Protein AF-U2HRF6-F1 (afdb_monomer)

pLDDT: mean 87.98, std 13.85, range [42.53, 98.88]

Foldseek 3Di:
DAQKPCLQLPPQLPPVCVVPIDGNADPDPDLDDPRHADQDPQQHNDDDDPDDDDDLPQTEQCSGPPHDQDPDFLLLVLLVQLLVCVVVVVFVSSLVSQLVSLLRLLVSSLVRFDDDDGRHSGDGDSHHSVNSVVVSVCVSCDCLRVVDPGDALLSSLVSSLVSCPPRVVVVNLVVCLLCLVQQQFDDFHADDVTQWAQQAGEHDALPDSPHNHHPDDDQRYPDPPRHDGDDSLQRGADFQADQDDCVPCVVPPVVVQQPDPPDRSPGSNPRRGRDQSSTPDGGDD

InterPro domains:
  IPR011990 Tetratricopeptide-like helical domain superfamily [SSF48452] (9-274)
  IPR041662 SusD-like 2 [PF12771] (43-181)

Sequence (285 aa):
MGTTSNPTYNNLNNEDSIKAYKYYGGTGTGKVGPIGQAPSYYGRNIASAYSGTEHDGIGRWIYRDDVPYILTTYAEVQFCLAEAYWKVGRKTDAFEAFKKGVDADLKTTARYIYPGKEGSPTGGDKITKELFNTLGVQYVNGPFVGGLSELTLSHIMMQKWVALYPWGAAEAWVDMRKYHYDIDYTGEYPSNGNGWIQALLEQKWDTDPNKVYKGLYLSPAQVENRKGRYDIRNDGSPSYRLRPRYNSEYMWNLPALESLKPIAGTADNYHTSIPWFAYPGDMPK

Structure (mmCIF, N/CA/C/O backbone):
data_AF-U2HRF6-F1
#
_entry.id   AF-U2HRF6-F1
#
loop_
_atom_site.group_PDB
_atom_site.id
_atom_site.type_symbol
_atom_site.label_atom_id
_atom_site.label_alt_id
_atom_site.label_comp_id
_atom_site.label_asym_id
_atom_site.label_entity_id
_atom_site.label_seq_id
_atom_site.pdbx_PDB_ins_code
_atom_site.Cartn_x
_atom_site.Cartn_y
_atom_site.Cartn_z
_atom_site.occupancy
_atom_site.B_iso_or_equiv
_atom_site.auth_seq_id
_atom_site.auth_comp_id
_atom_site.auth_asym_id
_atom_site.auth_atom_id
_atom_site.pdbx_PDB_model_num
ATOM 1 N N . MET A 1 1 ? -6.944 26.381 21.551 1.00 49.66 1 MET A N 1
ATOM 2 C CA . MET A 1 1 ? -7.630 25.410 20.667 1.00 49.66 1 MET A CA 1
ATOM 3 C C . MET A 1 1 ? -6.695 24.229 20.480 1.00 49.66 1 MET A C 1
ATOM 5 O O . MET A 1 1 ? -5.506 24.474 20.356 1.00 49.66 1 MET A O 1
ATOM 9 N N . GLY A 1 2 ? -7.183 22.989 20.558 1.00 60.44 2 GLY A N 1
ATOM 10 C CA . GLY A 1 2 ? -6.347 21.795 20.377 1.00 60.44 2 GLY A CA 1
ATOM 11 C C . GLY A 1 2 ? -6.175 21.426 18.902 1.00 60.44 2 GLY A C 1
ATOM 12 O O . GLY A 1 2 ? -6.979 21.818 18.062 1.00 60.44 2 GLY A O 1
ATOM 13 N N . THR A 1 3 ? -5.160 20.623 18.584 1.00 68.31 3 THR A N 1
ATOM 14 C CA . THR A 1 3 ? -4.901 20.108 17.222 1.00 68.31 3 THR A CA 1
ATOM 15 C C . THR A 1 3 ? -5.851 18.979 16.798 1.00 68.31 3 THR A C 1
ATOM 17 O O . THR A 1 3 ? -5.769 18.472 15.677 1.00 68.31 3 THR A O 1
ATOM 20 N N . THR A 1 4 ? -6.779 18.598 17.680 1.00 76.00 4 THR A N 1
ATOM 21 C CA . THR A 1 4 ? -7.797 17.563 17.473 1.00 76.00 4 THR A CA 1
ATOM 22 C C . THR A 1 4 ? -9.116 17.967 18.133 1.00 76.00 4 THR A C 1
ATOM 24 O O . THR A 1 4 ? -9.112 18.756 19.082 1.00 76.00 4 THR A O 1
ATOM 27 N N . SER A 1 5 ? -10.245 17.433 17.655 1.00 83.56 5 SER A N 1
ATOM 28 C CA . SER A 1 5 ? -11.577 17.708 18.222 1.00 83.56 5 SER A CA 1
ATOM 29 C C . SER A 1 5 ? -11.839 17.038 19.571 1.00 83.56 5 SER A C 1
ATOM 31 O O . SER A 1 5 ? -12.749 17.457 20.278 1.00 83.56 5 SER A O 1
ATOM 33 N N . ASN A 1 6 ? -11.048 16.029 19.944 1.00 83.38 6 ASN A N 1
ATOM 34 C CA . ASN A 1 6 ? -11.181 15.309 21.208 1.00 83.38 6 ASN A CA 1
ATOM 35 C C . ASN A 1 6 ? -9.801 15.094 21.866 1.00 83.38 6 ASN A C 1
ATOM 37 O O . ASN A 1 6 ? -9.256 13.980 21.847 1.00 83.38 6 ASN A O 1
ATOM 41 N N . PRO A 1 7 ? -9.199 16.158 22.436 1.00 78.88 7 PRO A N 1
ATOM 42 C CA . PRO A 1 7 ? -7.868 16.087 23.032 1.00 78.88 7 PRO A CA 1
ATOM 43 C C . PRO A 1 7 ? -7.828 15.185 24.272 1.00 78.88 7 PRO A C 1
ATOM 45 O O . PRO A 1 7 ? -6.827 14.506 24.475 1.00 78.88 7 PRO A O 1
ATOM 48 N N . THR A 1 8 ? -8.925 15.094 25.031 1.00 85.56 8 THR A N 1
ATOM 49 C CA . THR A 1 8 ? -8.981 14.400 26.329 1.00 85.56 8 THR A CA 1
ATOM 50 C C . THR A 1 8 ? -9.575 12.990 26.283 1.00 85.56 8 THR A C 1
ATOM 52 O O . THR A 1 8 ? -9.939 12.447 27.318 1.00 85.56 8 THR A O 1
ATOM 55 N N . TYR A 1 9 ? -9.677 12.381 25.093 1.00 86.69 9 TYR A N 1
ATOM 56 C CA . TYR A 1 9 ? -10.155 10.997 24.926 1.00 86.69 9 TYR A CA 1
ATOM 57 C C . TYR A 1 9 ? -11.560 10.767 25.509 1.00 86.69 9 TYR A C 1
ATOM 59 O O . TYR A 1 9 ? -11.853 9.701 26.035 1.00 86.69 9 TYR A O 1
ATOM 67 N N . ASN A 1 10 ? -12.442 11.761 25.428 1.00 89.94 10 ASN A N 1
ATOM 68 C CA . ASN A 1 10 ? -13.818 11.603 25.893 1.00 89.94 10 ASN A CA 1
ATOM 69 C C . ASN A 1 10 ? -14.601 10.714 24.922 1.00 89.94 10 ASN A C 1
ATOM 71 O O . ASN A 1 10 ? -14.342 10.754 23.717 1.00 89.94 10 ASN A O 1
ATOM 75 N N . ASN A 1 11 ? -15.580 9.957 25.415 1.00 92.56 11 ASN A N 1
ATOM 76 C CA . ASN A 1 11 ? -16.515 9.197 24.573 1.00 92.56 11 ASN A CA 1
ATOM 77 C C . ASN A 1 11 ? -15.847 8.227 23.563 1.00 92.56 11 ASN A C 1
ATOM 79 O O . ASN A 1 11 ? -16.313 8.092 22.431 1.00 92.56 11 ASN A O 1
ATOM 83 N N . LEU A 1 12 ? -14.758 7.535 23.938 1.00 91.12 12 LEU A N 1
ATOM 84 C CA . LEU A 1 12 ? -14.052 6.600 23.032 1.00 91.12 12 LEU A CA 1
ATOM 85 C C . LEU A 1 12 ? -14.885 5.382 22.595 1.00 91.12 12 LEU A C 1
ATOM 87 O O . LEU A 1 12 ? -14.500 4.664 21.672 1.00 91.12 12 LEU A O 1
ATOM 91 N N . ASN A 1 13 ? -15.986 5.119 23.295 1.00 94.38 13 ASN A N 1
ATOM 92 C CA . ASN A 1 13 ? -16.942 4.046 23.037 1.00 94.38 13 ASN A CA 1
ATOM 93 C C . ASN A 1 13 ? -18.203 4.533 22.299 1.00 94.38 13 ASN A C 1
ATOM 95 O O . ASN A 1 13 ? -19.095 3.727 22.03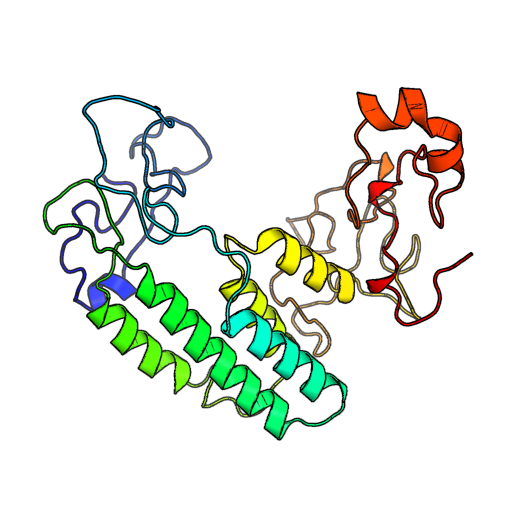9 1.00 94.38 13 ASN A O 1
ATOM 99 N N . ASN A 1 14 ? -18.297 5.822 21.961 1.00 95.62 14 ASN A N 1
ATOM 100 C CA . ASN A 1 14 ? -19.438 6.386 21.249 1.00 95.62 14 ASN A CA 1
ATOM 101 C C . ASN A 1 14 ? -19.154 6.472 19.743 1.00 95.62 14 ASN A C 1
ATOM 103 O O . ASN A 1 14 ? -18.271 7.204 19.301 1.00 95.62 14 ASN A O 1
ATOM 107 N N . GLU A 1 15 ? -19.945 5.748 18.957 1.00 95.12 15 GLU A N 1
ATOM 108 C CA . GLU A 1 15 ? -19.797 5.644 17.504 1.00 95.12 15 GLU A CA 1
ATOM 109 C C . GLU A 1 15 ? -19.805 7.003 16.788 1.00 95.12 15 GLU A C 1
ATOM 111 O O . GLU A 1 15 ? -18.900 7.286 15.999 1.00 95.12 15 GLU A O 1
ATOM 116 N N . ASP A 1 16 ? -20.773 7.867 17.097 1.00 94.56 16 ASP A N 1
ATOM 117 C CA . ASP A 1 16 ? -20.909 9.178 16.452 1.00 94.56 16 ASP A CA 1
ATOM 118 C C . ASP A 1 16 ? -19.725 10.095 16.769 1.00 94.56 16 ASP A C 1
ATOM 120 O O . ASP A 1 16 ? -19.213 10.793 15.893 1.00 94.56 16 ASP A O 1
ATOM 124 N N . SER A 1 17 ? -19.234 10.044 18.009 1.00 91.62 17 SER A N 1
ATOM 125 C CA . SER A 1 17 ? -18.067 10.809 18.450 1.00 91.62 17 SER A CA 1
ATOM 126 C C . SER A 1 17 ? -16.803 10.391 17.699 1.00 91.62 17 SER A C 1
ATOM 128 O O . SER A 1 17 ? -16.019 11.253 17.299 1.00 91.62 17 SER A O 1
ATOM 130 N N . ILE A 1 18 ? -16.612 9.086 17.470 1.00 91.19 18 ILE A N 1
ATOM 131 C CA . ILE A 1 18 ? -15.478 8.570 16.693 1.00 91.19 18 ILE A CA 1
ATOM 132 C C . ILE A 1 18 ? -15.595 8.963 15.219 1.00 91.19 18 ILE A C 1
ATOM 134 O O . ILE A 1 18 ? -14.630 9.466 14.644 1.00 91.19 18 ILE A O 1
ATOM 138 N N . LYS A 1 19 ? -16.773 8.797 14.609 1.00 90.31 19 LYS A N 1
ATOM 139 C CA . LYS A 1 19 ? -17.004 9.148 13.197 1.00 90.31 19 LYS A CA 1
ATOM 140 C C . LYS A 1 19 ? -16.878 10.648 12.927 1.00 90.31 19 LYS A C 1
ATOM 142 O O . LYS A 1 19 ? -16.470 11.041 11.838 1.00 90.31 19 LYS A O 1
ATOM 147 N N . ALA A 1 20 ? -17.202 11.487 13.909 1.00 90.50 20 ALA A N 1
ATOM 148 C CA . ALA A 1 20 ? -17.088 12.939 13.815 1.00 90.50 20 ALA A CA 1
ATOM 149 C C . ALA A 1 20 ? -15.707 13.482 14.229 1.00 90.50 20 ALA A C 1
ATOM 151 O O . ALA A 1 20 ? -15.524 14.705 14.263 1.00 90.50 20 ALA A O 1
ATOM 152 N N . TYR A 1 21 ? -14.739 12.618 14.564 1.00 86.56 21 TYR A N 1
ATOM 153 C CA . TYR A 1 21 ? -13.413 13.048 15.002 1.00 86.56 21 TYR A CA 1
ATOM 154 C C . TYR A 1 21 ? -12.692 13.835 13.900 1.00 86.56 21 TYR A C 1
ATOM 156 O O . TYR A 1 21 ? -12.607 13.407 12.750 1.00 86.56 21 TYR A O 1
ATOM 164 N N . LYS A 1 22 ? -12.118 14.987 14.261 1.00 83.56 22 LYS A N 1
ATOM 165 C CA . LYS A 1 22 ? -11.375 15.857 13.344 1.00 83.56 22 LYS A CA 1
ATOM 166 C C . LYS A 1 22 ? -9.948 16.052 13.827 1.00 83.56 22 LYS A C 1
ATOM 168 O O . LYS A 1 22 ? -9.707 16.409 14.982 1.00 83.56 22 LYS A O 1
ATOM 173 N N . TYR A 1 23 ? -9.009 15.883 12.905 1.00 75.75 23 TYR A N 1
ATOM 174 C CA . TYR A 1 23 ? -7.653 16.396 13.038 1.00 75.75 23 TYR A CA 1
ATOM 175 C C . TYR A 1 23 ? -7.614 17.776 12.393 1.00 75.75 23 TYR A C 1
ATOM 177 O O . TYR A 1 23 ? -7.916 17.914 11.211 1.00 75.75 23 TYR A O 1
ATOM 185 N N . TYR A 1 24 ? -7.265 18.798 13.170 1.00 69.94 24 TYR A N 1
ATOM 186 C CA . TYR A 1 24 ? -7.187 20.163 12.652 1.00 69.94 24 TYR A CA 1
ATOM 187 C C . TYR A 1 24 ? -5.821 20.468 12.044 1.00 69.94 24 TYR A C 1
ATOM 189 O O . TYR A 1 24 ? -5.737 21.334 11.182 1.00 69.94 24 TYR A O 1
ATOM 197 N N . GLY A 1 25 ? -4.783 19.714 12.434 1.00 57.28 25 GLY A N 1
ATOM 198 C CA . GLY A 1 25 ? -3.418 19.895 11.942 1.00 57.28 25 GLY A CA 1
ATOM 199 C C . GLY A 1 25 ? -2.851 21.290 12.245 1.00 57.28 25 GLY A C 1
ATOM 200 O O . GLY A 1 25 ? -3.567 22.252 12.503 1.00 57.28 25 GLY A O 1
ATOM 201 N N . GLY A 1 26 ? -1.528 21.423 12.243 1.00 48.28 26 GLY A N 1
ATOM 202 C CA . GLY A 1 26 ? -0.927 22.737 12.033 1.00 48.28 26 GLY A CA 1
ATOM 203 C C . GLY A 1 26 ? -1.036 23.047 10.545 1.00 48.28 26 GLY A C 1
ATOM 204 O O . GLY A 1 26 ? -0.582 22.249 9.727 1.00 48.28 26 GLY A O 1
ATOM 205 N N . THR A 1 27 ? -1.655 24.161 10.168 1.00 44.97 27 THR A N 1
ATOM 206 C CA . THR A 1 27 ? -1.546 24.708 8.809 1.00 44.97 27 THR A CA 1
ATOM 207 C C . THR A 1 27 ? -0.069 24.859 8.448 1.00 44.97 27 THR A C 1
ATOM 209 O O . THR A 1 27 ? 0.605 25.710 9.021 1.00 44.97 27 THR A O 1
ATOM 212 N N . GLY A 1 28 ? 0.427 24.037 7.520 1.00 45.44 28 GLY A N 1
ATOM 213 C CA . GLY A 1 28 ? 1.835 24.029 7.123 1.00 45.44 28 GLY A CA 1
ATOM 214 C C . GLY A 1 28 ? 2.757 23.491 8.221 1.00 45.44 28 GLY A C 1
ATOM 215 O O . GLY A 1 28 ? 2.575 23.720 9.412 1.00 45.44 28 GLY A O 1
ATOM 216 N N . THR A 1 29 ? 3.771 22.739 7.823 1.00 43.44 29 THR A N 1
ATOM 217 C CA . THR A 1 29 ? 4.774 22.126 8.700 1.00 43.44 29 THR A CA 1
ATOM 218 C C . THR A 1 29 ? 5.683 23.175 9.349 1.00 43.44 29 THR A C 1
ATOM 220 O O . THR A 1 29 ? 6.849 23.319 8.993 1.00 43.44 29 THR A O 1
ATOM 223 N N . GLY A 1 30 ? 5.148 23.919 10.312 1.00 43.62 30 GLY A N 1
ATOM 224 C CA . GLY A 1 30 ? 5.898 24.696 11.282 1.00 43.62 30 GLY A CA 1
ATOM 225 C C . GLY A 1 30 ? 5.790 24.025 12.645 1.00 43.62 30 GLY A C 1
ATOM 226 O O . GLY A 1 30 ? 4.695 23.738 13.120 1.00 43.62 30 GLY A O 1
ATOM 227 N N . LYS A 1 31 ? 6.929 23.814 13.312 1.00 42.53 31 LYS A N 1
ATOM 228 C CA . LYS A 1 31 ? 7.023 23.347 14.710 1.00 42.53 31 LYS A CA 1
ATOM 229 C C . LYS A 1 31 ? 6.270 24.270 15.694 1.00 42.53 31 LYS A C 1
ATOM 231 O O . LYS A 1 31 ? 6.143 23.947 16.867 1.00 42.53 31 LYS A O 1
ATOM 236 N N . VAL A 1 32 ? 5.778 25.428 15.258 1.00 45.84 32 VAL A N 1
ATOM 237 C CA . VAL A 1 32 ? 5.118 26.420 16.106 1.00 45.84 32 VAL A CA 1
ATOM 238 C C . VAL A 1 32 ? 3.984 27.059 15.306 1.00 45.84 32 VAL A C 1
ATOM 240 O O . VAL A 1 32 ? 4.224 27.669 14.269 1.00 45.84 32 VAL A O 1
ATOM 243 N N . GLY A 1 33 ? 2.752 26.903 15.780 1.00 51.59 33 GLY A N 1
ATOM 244 C CA . GLY A 1 33 ? 1.576 27.599 15.267 1.00 51.59 33 GLY A CA 1
ATOM 245 C C . GLY A 1 33 ? 0.670 28.019 16.430 1.00 51.59 33 GLY A C 1
ATOM 246 O O . GLY A 1 33 ? 0.808 27.465 17.524 1.00 51.59 33 GLY A O 1
ATOM 247 N N . PRO A 1 34 ? -0.280 28.952 16.224 1.00 47.06 34 PRO A N 1
ATOM 248 C CA . PRO A 1 34 ? -1.146 29.479 17.292 1.00 47.06 34 PRO A CA 1
ATOM 249 C C . PRO A 1 34 ? -2.010 28.410 17.989 1.00 47.06 34 PRO A C 1
ATOM 251 O O . PRO A 1 34 ? -2.570 28.651 19.055 1.00 47.06 34 PRO A O 1
ATOM 254 N N . ILE A 1 35 ? -2.138 27.232 17.368 1.00 54.34 35 ILE A N 1
ATOM 255 C CA . ILE A 1 35 ? -3.012 26.119 17.766 1.00 54.34 35 ILE A CA 1
ATOM 256 C C . ILE A 1 35 ? -2.215 25.000 18.489 1.00 54.34 35 ILE A C 1
ATOM 258 O O . ILE A 1 35 ? -2.784 24.014 18.948 1.00 54.34 35 ILE A O 1
ATOM 262 N N . GLY A 1 36 ? -0.898 25.168 18.674 1.00 59.59 36 GLY A N 1
ATOM 263 C CA . GLY A 1 36 ? -0.017 24.180 19.313 1.00 59.59 36 GLY A CA 1
ATOM 264 C C . GLY A 1 36 ? 0.551 23.140 18.338 1.00 59.59 36 GLY A C 1
ATOM 265 O O . GLY A 1 36 ? 0.262 23.159 17.143 1.00 59.59 36 GLY A O 1
ATOM 266 N N . GLN A 1 37 ? 1.408 22.242 18.836 1.00 63.12 37 GLN A N 1
ATOM 267 C CA . GLN A 1 37 ? 1.990 21.166 18.023 1.00 63.12 37 GLN A CA 1
ATOM 268 C C . GLN A 1 37 ? 1.010 20.001 17.892 1.00 63.12 37 GLN A C 1
ATOM 270 O O . GLN A 1 37 ? 0.347 19.634 18.860 1.00 63.12 37 GLN A O 1
ATOM 275 N N . ALA A 1 38 ? 0.910 19.408 16.702 1.00 65.12 38 ALA A N 1
ATOM 276 C CA . ALA A 1 38 ? 0.203 18.143 16.535 1.00 65.12 38 ALA A CA 1
ATOM 277 C C . ALA A 1 38 ? 1.085 16.998 17.062 1.00 65.12 38 ALA A C 1
ATOM 279 O O . ALA A 1 38 ? 2.307 17.065 16.895 1.00 65.12 38 ALA A O 1
ATOM 280 N N . PRO A 1 39 ? 0.507 15.954 17.679 1.00 65.75 39 PRO A N 1
ATOM 281 C CA . PRO A 1 39 ? 1.279 14.768 18.006 1.00 65.75 39 PRO A CA 1
ATOM 282 C C . PRO A 1 39 ? 1.831 14.134 16.723 1.00 65.75 39 PRO A C 1
ATOM 284 O O . PRO A 1 39 ? 1.147 14.058 15.702 1.00 65.75 39 PRO A O 1
ATOM 287 N N . SER A 1 40 ? 3.072 13.668 16.793 1.00 68.94 40 SER A N 1
ATOM 288 C CA . SER A 1 40 ? 3.701 12.797 15.806 1.00 68.94 40 SER A CA 1
ATOM 289 C C . SER A 1 40 ? 2.908 11.502 15.630 1.00 68.94 40 SER A C 1
ATOM 291 O O . SER A 1 40 ? 2.023 11.172 16.421 1.00 68.94 40 SER A O 1
ATOM 293 N N . TYR A 1 41 ? 3.271 10.731 14.608 1.00 65.25 41 TYR A N 1
ATOM 294 C CA . TYR A 1 41 ? 2.654 9.438 14.321 1.00 65.25 41 TYR A CA 1
ATOM 295 C C . TYR A 1 41 ? 2.700 8.459 15.512 1.00 65.25 41 TYR A C 1
ATOM 297 O O . TYR A 1 41 ? 1.770 7.691 15.727 1.00 65.25 41 TYR A O 1
ATOM 305 N N . TYR A 1 42 ? 3.725 8.582 16.359 1.00 66.56 42 TYR A N 1
ATOM 306 C CA . TYR A 1 42 ? 3.899 7.816 17.599 1.00 66.56 42 TYR A CA 1
ATOM 307 C C . TYR A 1 42 ? 3.030 8.318 18.766 1.00 66.56 42 TYR A C 1
ATOM 309 O O . TYR A 1 42 ? 3.157 7.841 19.887 1.00 66.56 42 TYR A O 1
ATOM 317 N N . GLY A 1 43 ? 2.189 9.329 18.534 1.00 63.81 43 GLY A N 1
ATOM 318 C CA . GLY A 1 43 ? 1.354 9.960 19.553 1.00 63.81 43 GLY A CA 1
ATOM 319 C C . GLY A 1 43 ? 2.046 11.054 20.370 1.00 63.81 43 GLY A C 1
ATOM 320 O O . GLY A 1 43 ? 1.423 11.548 21.300 1.00 63.81 43 GLY A O 1
ATOM 321 N N . ARG A 1 44 ? 3.280 11.463 20.029 1.00 64.62 44 ARG A N 1
ATOM 322 C CA . ARG A 1 44 ? 4.087 12.402 20.838 1.00 64.62 44 ARG A CA 1
ATOM 323 C C . ARG A 1 44 ? 4.054 13.833 20.326 1.00 64.62 44 ARG A C 1
ATOM 325 O O . ARG A 1 44 ? 4.362 14.048 19.157 1.00 64.62 44 ARG A O 1
ATOM 332 N N . ASN A 1 45 ? 3.868 14.815 21.198 1.00 65.81 45 ASN A N 1
ATOM 333 C CA . ASN A 1 45 ? 4.086 16.237 20.881 1.00 65.81 45 ASN A CA 1
ATOM 334 C C . ASN A 1 45 ? 5.543 16.688 21.116 1.00 65.81 45 ASN A C 1
ATOM 336 O O . ASN A 1 45 ? 5.873 17.848 20.900 1.00 65.81 45 ASN A O 1
ATOM 340 N N . ILE A 1 46 ? 6.414 15.773 21.553 1.00 65.50 46 ILE A N 1
ATOM 341 C CA . ILE A 1 46 ? 7.838 16.001 21.826 1.00 65.50 46 ILE A CA 1
ATOM 342 C C . ILE A 1 46 ? 8.702 14.908 21.182 1.00 65.50 46 ILE A C 1
ATOM 344 O O . ILE A 1 46 ? 8.228 13.802 20.908 1.00 65.50 46 ILE A O 1
ATOM 348 N N . ALA A 1 47 ? 9.985 15.198 20.953 1.00 66.50 47 ALA A N 1
ATOM 349 C CA . ALA A 1 47 ? 10.941 14.232 20.405 1.00 66.50 47 ALA A CA 1
ATOM 350 C C . ALA A 1 47 ? 11.106 13.003 21.313 1.00 66.50 47 ALA A C 1
ATOM 352 O O . ALA A 1 47 ? 10.945 13.113 22.529 1.00 66.50 47 ALA A O 1
ATOM 353 N N . SER A 1 48 ? 11.429 11.850 20.717 1.00 62.50 48 SER A N 1
ATOM 354 C CA . SER A 1 48 ? 11.677 10.598 21.439 1.00 62.50 48 SER A CA 1
ATOM 355 C C . SER A 1 48 ? 12.827 10.689 22.436 1.00 62.50 48 SER A C 1
ATOM 357 O O . SER A 1 48 ? 13.936 11.048 22.059 1.00 62.50 48 SER A O 1
ATOM 359 N N . ALA A 1 49 ? 12.550 10.353 23.700 1.00 61.56 49 ALA A N 1
ATOM 360 C CA . ALA A 1 49 ? 13.530 10.242 24.777 1.00 61.56 49 ALA A CA 1
ATOM 361 C C . ALA A 1 49 ? 13.550 8.793 25.277 1.00 61.56 49 ALA A C 1
ATOM 363 O O . ALA A 1 49 ? 12.493 8.181 25.420 1.00 61.56 49 ALA A O 1
ATOM 364 N N . TYR A 1 50 ? 14.746 8.250 25.506 1.00 55.16 50 TYR A N 1
ATOM 365 C CA . TYR A 1 50 ? 14.960 6.864 25.941 1.00 55.16 50 TYR A CA 1
ATOM 366 C C . TYR A 1 50 ? 14.861 6.685 27.471 1.00 55.16 50 TYR A C 1
ATOM 368 O O . TYR A 1 50 ? 15.004 5.575 27.973 1.00 55.16 50 TYR A O 1
ATOM 376 N N . SER A 1 51 ? 14.648 7.774 28.217 1.00 55.22 51 SER A N 1
ATOM 377 C CA . SER A 1 51 ? 14.472 7.821 29.674 1.00 55.22 51 SER A CA 1
ATOM 378 C C . SER A 1 51 ? 13.667 9.074 30.073 1.00 55.22 51 SER A C 1
ATOM 380 O O . SER A 1 51 ? 13.563 10.012 29.278 1.00 55.22 51 SER A O 1
ATOM 382 N N . GLY A 1 52 ? 13.087 9.106 31.281 1.00 60.41 52 GLY A N 1
ATOM 383 C CA . GLY A 1 52 ? 12.336 10.258 31.814 1.00 60.41 52 GLY A CA 1
ATOM 384 C C . GLY A 1 52 ? 11.062 9.864 32.569 1.00 60.41 52 GLY A C 1
ATOM 385 O O . GLY A 1 52 ? 10.752 8.686 32.652 1.00 60.41 52 GLY A O 1
ATOM 386 N N . THR A 1 53 ? 10.353 10.844 33.145 1.00 52.34 53 THR A N 1
ATOM 387 C CA . THR A 1 53 ? 9.108 10.664 33.928 1.00 52.34 53 THR A CA 1
ATOM 388 C C . THR A 1 53 ? 7.829 11.038 33.169 1.00 52.34 53 THR A C 1
ATOM 390 O O . THR A 1 53 ? 6.740 10.638 33.576 1.00 52.34 53 THR A O 1
ATOM 393 N N . GLU A 1 54 ? 7.933 11.791 32.069 1.00 52.34 54 GLU A N 1
ATOM 394 C CA . GLU A 1 54 ? 6.808 12.080 31.174 1.00 52.34 54 GLU A CA 1
ATOM 395 C C . GLU A 1 54 ? 6.643 10.935 30.169 1.00 52.34 54 GLU A C 1
ATOM 397 O O . GLU A 1 54 ? 7.289 10.892 29.120 1.00 52.34 54 GLU A O 1
ATOM 402 N N . HIS A 1 55 ? 5.773 9.987 30.510 1.00 49.19 55 HIS A N 1
ATOM 403 C CA . HIS A 1 55 ? 5.309 8.953 29.594 1.00 49.19 55 HIS A CA 1
ATOM 404 C C . HIS A 1 55 ? 3.859 9.251 29.215 1.00 49.19 55 HIS A C 1
ATOM 406 O O . HIS A 1 55 ? 2.987 9.308 30.083 1.00 49.19 55 HIS A O 1
ATOM 412 N N . ASP A 1 56 ? 3.572 9.388 27.921 1.00 49.06 56 ASP A N 1
ATOM 413 C CA . ASP A 1 56 ? 2.204 9.476 27.394 1.00 49.06 56 ASP A CA 1
ATOM 414 C C . ASP A 1 56 ? 1.516 8.093 27.432 1.00 49.06 56 ASP A C 1
ATOM 416 O O . ASP A 1 56 ? 0.992 7.603 26.435 1.00 49.06 56 ASP A O 1
ATOM 420 N N . GLY A 1 57 ? 1.546 7.407 28.576 1.00 54.56 57 GLY A N 1
ATOM 421 C CA . GLY A 1 57 ? 1.193 5.993 28.671 1.00 54.56 57 GLY A CA 1
ATOM 422 C C . GLY A 1 57 ? 2.208 5.091 27.957 1.00 54.56 57 GLY A C 1
ATOM 423 O O . GLY A 1 57 ? 3.380 5.428 27.837 1.00 54.56 57 GLY A O 1
ATOM 424 N N . ILE A 1 58 ? 1.749 3.929 27.492 1.00 62.22 58 ILE A N 1
ATOM 425 C CA . ILE A 1 58 ? 2.588 2.854 26.933 1.00 62.22 58 ILE A CA 1
ATOM 426 C C . ILE A 1 58 ? 2.679 2.861 25.398 1.00 62.22 58 ILE A C 1
ATOM 428 O O . ILE A 1 58 ? 3.065 1.854 24.821 1.00 62.22 58 ILE A O 1
ATOM 432 N N . GLY A 1 59 ? 2.317 3.972 24.737 1.00 72.25 59 GLY A N 1
ATOM 433 C CA . GLY A 1 59 ? 2.253 4.121 23.271 1.00 72.25 59 GLY A CA 1
ATOM 434 C C . GLY A 1 59 ? 0.839 3.972 22.683 1.00 72.25 59 GLY A C 1
ATOM 435 O O . GLY A 1 59 ? -0.151 3.921 23.419 1.00 72.25 59 GLY A O 1
ATOM 436 N N . ARG A 1 60 ? 0.731 3.940 21.346 1.00 79.31 60 ARG A N 1
ATOM 437 C CA . ARG A 1 60 ? -0.533 3.765 20.596 1.00 79.31 60 ARG A CA 1
ATOM 438 C C . ARG A 1 60 ? -0.446 2.595 19.638 1.00 79.31 60 ARG A C 1
ATOM 440 O O . ARG A 1 60 ? 0.562 2.482 18.943 1.00 79.31 60 ARG A O 1
ATOM 447 N N . TRP A 1 61 ? -1.505 1.794 19.555 1.00 88.81 61 TRP A N 1
ATOM 448 C CA . TRP A 1 61 ? -1.606 0.655 18.651 1.00 88.81 61 TRP A CA 1
ATOM 449 C C . TRP A 1 61 ? -0.294 -0.151 18.586 1.00 88.81 61 TRP A C 1
ATOM 451 O O . TRP A 1 61 ? 0.180 -0.608 19.622 1.00 88.81 61 TRP A O 1
ATOM 461 N N . ILE A 1 62 ? 0.339 -0.279 17.413 1.00 89.00 62 ILE A N 1
ATOM 462 C CA . ILE A 1 62 ? 1.594 -1.030 17.242 1.00 89.00 62 ILE A CA 1
ATOM 463 C C . ILE A 1 62 ? 2.877 -0.267 17.607 1.00 89.00 62 ILE A C 1
ATOM 465 O O . ILE A 1 62 ? 3.970 -0.806 17.480 1.00 89.00 62 ILE A O 1
ATOM 469 N N . TYR A 1 63 ? 2.758 0.980 18.058 1.00 83.50 63 TYR A N 1
ATOM 470 C CA . TYR A 1 63 ? 3.857 1.819 18.555 1.00 83.50 63 TYR A CA 1
ATOM 471 C C . TYR A 1 63 ? 3.935 1.828 20.078 1.00 83.50 63 TYR A C 1
ATOM 473 O O . TYR A 1 63 ? 4.375 2.809 20.678 1.00 83.50 63 TYR A O 1
ATOM 481 N N . ARG A 1 64 ? 3.453 0.759 20.705 1.00 82.75 64 ARG A N 1
ATOM 482 C CA . ARG A 1 64 ? 3.653 0.518 22.126 1.00 82.75 64 ARG A CA 1
ATOM 483 C C . ARG A 1 64 ? 4.948 -0.227 22.384 1.00 82.75 64 ARG A C 1
ATOM 485 O O . ARG A 1 64 ? 5.377 -1.031 21.560 1.00 82.75 64 ARG A O 1
ATOM 492 N N . ASP A 1 65 ? 5.486 -0.026 23.578 1.00 78.94 65 ASP A N 1
ATOM 493 C CA . ASP A 1 65 ? 6.767 -0.603 23.994 1.00 78.94 65 ASP A CA 1
ATOM 494 C C . ASP A 1 65 ? 6.758 -2.143 24.052 1.00 78.94 65 ASP A C 1
ATOM 496 O O . ASP A 1 65 ? 7.799 -2.772 23.880 1.00 78.94 65 ASP A O 1
ATOM 500 N N . ASP A 1 66 ? 5.597 -2.764 24.276 1.00 83.00 66 ASP A N 1
ATOM 501 C CA . ASP A 1 66 ? 5.436 -4.216 24.440 1.00 83.00 66 ASP A CA 1
ATOM 502 C C . ASP A 1 66 ? 4.762 -4.913 23.245 1.00 83.00 66 ASP A C 1
ATOM 504 O O . ASP A 1 66 ? 4.436 -6.102 23.320 1.00 83.00 66 ASP A O 1
ATOM 508 N N . VAL A 1 67 ? 4.527 -4.198 22.140 1.00 86.56 67 VAL A N 1
ATOM 509 C CA . VAL A 1 67 ? 3.940 -4.810 20.945 1.00 86.56 67 VAL A CA 1
ATOM 510 C C . VAL A 1 67 ? 4.994 -5.625 20.192 1.00 86.56 67 VAL A C 1
ATOM 512 O O . VAL A 1 67 ? 6.109 -5.149 19.975 1.00 86.56 67 VAL A O 1
ATOM 515 N N . PRO A 1 68 ? 4.662 -6.853 19.746 1.00 89.56 68 PRO A N 1
ATOM 516 C CA . PRO A 1 68 ? 5.562 -7.627 18.905 1.00 89.56 68 PRO A CA 1
ATOM 517 C C . PRO A 1 68 ? 5.817 -6.929 17.568 1.00 89.56 68 PRO A C 1
ATOM 519 O O . PRO A 1 68 ? 4.907 -6.377 16.949 1.00 89.56 68 PRO A O 1
ATOM 522 N N . TYR A 1 69 ? 7.046 -7.050 17.073 1.00 88.88 69 TYR A N 1
ATOM 523 C CA . TYR A 1 69 ? 7.358 -6.648 15.709 1.00 88.88 69 TYR A CA 1
ATOM 524 C C . TYR A 1 69 ? 6.619 -7.551 14.713 1.00 88.88 69 TYR A C 1
ATOM 526 O O . TYR A 1 69 ? 6.725 -8.779 14.774 1.00 88.88 69 TYR A O 1
ATOM 534 N N . ILE A 1 70 ? 5.860 -6.948 13.801 1.00 92.81 70 ILE A N 1
ATOM 535 C CA . ILE A 1 70 ? 5.061 -7.682 12.819 1.00 92.81 70 ILE A CA 1
ATOM 536 C C . ILE A 1 70 ? 5.949 -8.013 11.618 1.00 92.81 70 ILE A C 1
ATOM 538 O O . ILE A 1 70 ? 6.449 -7.116 10.946 1.00 92.81 70 ILE A O 1
ATOM 542 N N . LEU A 1 71 ? 6.144 -9.308 11.358 1.00 93.38 71 LEU A N 1
ATOM 543 C CA . LEU A 1 71 ? 6.859 -9.795 10.172 1.00 93.38 71 LEU A CA 1
ATOM 544 C C . LEU A 1 71 ? 5.907 -10.095 9.011 1.00 93.38 71 LEU A C 1
ATOM 546 O O . LEU A 1 71 ? 6.219 -9.791 7.868 1.00 93.38 71 LEU A O 1
ATOM 550 N N . THR A 1 72 ? 4.761 -10.702 9.315 1.00 95.75 72 THR A N 1
ATOM 551 C CA . THR A 1 72 ? 3.680 -10.998 8.370 1.00 95.75 72 THR A CA 1
ATOM 552 C C . THR A 1 72 ? 2.368 -11.159 9.138 1.00 95.75 72 THR A C 1
ATOM 554 O O . THR A 1 72 ? 2.370 -11.339 10.362 1.00 95.75 72 THR A O 1
ATOM 557 N N . THR A 1 73 ? 1.237 -11.121 8.434 1.00 97.06 73 THR A N 1
ATOM 558 C CA . THR A 1 73 ? -0.091 -11.354 9.013 1.00 97.06 73 THR A CA 1
ATOM 559 C C . THR A 1 73 ? -0.886 -12.366 8.201 1.00 97.06 73 THR A C 1
ATOM 561 O O . THR A 1 73 ? -0.669 -12.572 7.010 1.00 97.06 73 THR A O 1
ATOM 564 N N . TYR A 1 74 ? -1.889 -12.974 8.834 1.00 98.31 74 TYR A N 1
ATOM 565 C CA . TYR A 1 74 ? -2.852 -13.799 8.106 1.00 98.31 74 TYR A CA 1
ATOM 566 C C . TYR A 1 74 ? -3.612 -12.991 7.035 1.00 98.31 74 TYR A C 1
ATOM 568 O O . TYR A 1 74 ? -3.928 -13.538 5.981 1.00 98.31 74 TYR A O 1
ATOM 576 N N . ALA A 1 75 ? -3.852 -11.695 7.270 1.00 98.44 75 ALA A N 1
ATOM 577 C CA . ALA A 1 75 ? -4.481 -10.801 6.300 1.00 98.44 75 ALA A CA 1
ATOM 578 C C . ALA A 1 75 ? -3.661 -10.695 5.009 1.00 98.44 75 ALA A C 1
ATOM 580 O O . ALA A 1 75 ? -4.191 -10.930 3.925 1.00 98.44 75 ALA A O 1
ATOM 581 N N . GLU A 1 76 ? -2.357 -10.436 5.131 1.00 98.38 76 GLU A N 1
ATOM 582 C CA . GLU A 1 76 ? -1.420 -10.394 4.004 1.00 98.38 76 GLU A CA 1
ATOM 583 C C . GLU A 1 76 ? -1.479 -11.682 3.171 1.00 98.38 76 GLU A C 1
ATOM 585 O O . GLU A 1 76 ? -1.657 -11.624 1.954 1.00 98.38 76 GLU A O 1
ATOM 590 N N . VAL A 1 77 ? -1.422 -12.849 3.825 1.00 98.56 77 VAL A N 1
ATOM 591 C CA . VAL A 1 77 ? -1.499 -14.154 3.146 1.00 98.56 77 VAL A CA 1
ATOM 592 C C . VAL A 1 77 ? -2.831 -14.329 2.411 1.00 98.56 77 VAL A C 1
ATOM 594 O O . VAL A 1 77 ? -2.850 -14.799 1.273 1.00 98.56 77 VAL A O 1
ATOM 597 N N . GLN A 1 78 ? -3.953 -13.939 3.024 1.00 98.88 78 GLN A N 1
ATOM 598 C CA . GLN A 1 78 ? -5.263 -13.999 2.371 1.00 98.88 78 GLN A CA 1
ATOM 599 C C . GLN A 1 78 ? -5.351 -13.064 1.161 1.00 98.88 78 GLN A C 1
ATOM 601 O O . GLN A 1 78 ? -5.924 -13.453 0.146 1.00 98.88 78 GLN A O 1
ATOM 606 N N . PHE A 1 79 ? -4.745 -11.878 1.213 1.00 98.88 79 PHE A N 1
ATOM 607 C CA . PHE A 1 79 ? -4.691 -10.995 0.050 1.00 98.88 79 PHE A CA 1
ATOM 608 C C . PHE A 1 79 ? -3.787 -11.535 -1.063 1.00 98.88 79 PHE A C 1
ATOM 610 O O . PHE A 1 79 ? -4.162 -11.429 -2.229 1.00 98.88 79 PHE A O 1
ATOM 617 N N . CYS A 1 80 ? -2.669 -12.192 -0.737 1.00 98.56 80 CYS A N 1
ATOM 618 C CA . CYS A 1 80 ? -1.861 -12.915 -1.727 1.00 98.56 80 CYS A CA 1
ATOM 619 C C . CYS A 1 80 ? -2.665 -14.041 -2.401 1.00 98.56 80 CYS A C 1
ATOM 621 O O . CYS A 1 80 ? -2.610 -14.202 -3.621 1.00 98.56 80 CYS A O 1
ATOM 623 N N . LEU A 1 81 ? -3.465 -14.791 -1.633 1.00 98.81 81 LEU A N 1
ATOM 624 C CA . LEU A 1 81 ? -4.381 -15.794 -2.189 1.00 98.81 81 LEU A CA 1
ATOM 625 C C . LEU A 1 81 ? -5.466 -15.155 -3.063 1.00 98.81 81 LEU A C 1
ATOM 627 O O . LEU A 1 81 ? -5.738 -15.656 -4.151 1.00 98.81 81 LEU A O 1
ATOM 631 N N . ALA A 1 82 ? -6.066 -14.049 -2.618 1.00 98.88 82 ALA A N 1
ATOM 632 C CA . ALA A 1 82 ? -7.084 -13.333 -3.378 1.00 98.88 82 ALA A CA 1
ATOM 633 C C . ALA A 1 82 ? -6.536 -12.834 -4.723 1.00 98.88 82 ALA A C 1
ATOM 635 O O . ALA A 1 82 ? -7.166 -13.051 -5.758 1.00 98.88 82 ALA A O 1
ATOM 636 N N . GLU A 1 83 ? -5.345 -12.227 -4.720 1.00 98.62 83 GLU A N 1
ATOM 637 C CA . GLU A 1 83 ? -4.626 -11.792 -5.922 1.00 98.62 83 GLU A CA 1
ATOM 638 C C . GLU A 1 83 ? -4.380 -12.978 -6.866 1.00 98.62 83 GLU A C 1
ATOM 640 O O . GLU A 1 83 ? -4.763 -12.926 -8.038 1.00 98.62 83 GLU A O 1
ATOM 645 N N . ALA A 1 84 ? -3.814 -14.075 -6.352 1.00 98.44 84 ALA A N 1
ATOM 646 C CA . ALA A 1 84 ? -3.516 -15.267 -7.140 1.00 98.44 84 ALA A CA 1
ATOM 647 C C . ALA A 1 84 ? -4.780 -15.876 -7.766 1.00 98.44 84 ALA A C 1
ATOM 649 O O . ALA A 1 84 ? -4.827 -16.086 -8.980 1.00 98.44 84 ALA A O 1
ATOM 650 N N . TYR A 1 85 ? -5.834 -16.102 -6.974 1.00 98.75 85 TYR A N 1
ATOM 651 C CA . TYR A 1 85 ? -7.112 -16.621 -7.466 1.00 98.75 85 TYR A CA 1
ATOM 652 C C . TYR A 1 85 ? -7.745 -15.703 -8.509 1.00 98.75 85 TYR A C 1
ATOM 654 O O . TYR A 1 85 ? -8.247 -16.182 -9.528 1.00 98.75 85 TYR A O 1
ATOM 662 N N . TRP A 1 86 ? -7.683 -14.386 -8.301 1.00 98.38 86 TRP A N 1
ATOM 663 C CA . TRP A 1 86 ? -8.223 -13.421 -9.251 1.00 98.38 86 TRP A CA 1
ATOM 664 C C . TRP A 1 86 ? -7.494 -13.490 -10.597 1.00 98.38 86 TRP A C 1
ATOM 666 O O . TRP A 1 86 ? -8.158 -13.432 -11.639 1.00 98.38 86 TRP A O 1
ATOM 676 N N . LYS A 1 87 ? -6.161 -13.646 -10.571 1.00 96.25 87 LYS A N 1
ATOM 677 C CA . LYS A 1 87 ? -5.291 -13.751 -11.755 1.00 96.25 87 LYS A CA 1
ATOM 678 C C . LYS A 1 87 ? -5.510 -15.039 -12.546 1.00 96.25 87 LYS A C 1
ATOM 680 O O . LYS A 1 87 ? -5.468 -14.991 -13.769 1.00 96.25 87 LYS A O 1
ATOM 685 N N . VAL A 1 88 ? -5.817 -16.155 -11.881 1.00 97.94 88 VAL A N 1
ATOM 686 C CA . VAL A 1 88 ? -6.128 -17.438 -12.550 1.00 97.94 88 VAL A CA 1
ATOM 687 C C . VAL A 1 88 ? -7.623 -17.631 -12.847 1.00 97.94 88 VAL A C 1
ATOM 689 O O . VAL A 1 88 ? -8.065 -18.740 -13.132 1.00 97.94 88 VAL A O 1
ATOM 692 N N . GLY A 1 89 ? -8.432 -16.570 -12.754 1.00 97.88 89 GLY A N 1
ATOM 693 C CA . GLY A 1 89 ? -9.857 -16.602 -13.107 1.00 97.88 89 GLY A CA 1
ATOM 694 C C . GLY A 1 89 ? -10.781 -17.261 -12.072 1.00 97.88 89 GLY A C 1
ATOM 695 O O . GLY A 1 89 ? -11.988 -17.330 -12.292 1.00 97.88 89 GLY A O 1
ATOM 696 N N . ARG A 1 90 ? -10.268 -17.680 -10.910 1.00 98.38 90 ARG A N 1
ATOM 697 C CA . ARG A 1 90 ? -11.047 -18.274 -9.809 1.00 98.38 90 ARG A CA 1
ATOM 698 C C . ARG A 1 90 ? -11.727 -17.187 -8.968 1.00 98.38 90 ARG A C 1
ATOM 700 O O . ARG A 1 90 ? -11.388 -16.970 -7.807 1.00 98.38 90 ARG A O 1
ATOM 707 N N . LYS A 1 91 ? -12.677 -16.461 -9.566 1.00 96.62 91 LYS A N 1
ATOM 708 C CA . LYS A 1 91 ? -13.281 -15.254 -8.966 1.00 96.62 91 LYS A CA 1
ATOM 709 C C . LYS A 1 91 ? -14.000 -15.510 -7.636 1.00 96.62 91 LYS A C 1
ATOM 711 O O . LYS A 1 91 ? -13.864 -14.694 -6.731 1.00 96.62 91 LYS A O 1
ATOM 716 N N . THR A 1 92 ? -14.693 -16.642 -7.483 1.00 97.62 92 THR A N 1
ATOM 717 C CA . THR A 1 92 ? -15.357 -17.003 -6.216 1.00 97.62 92 THR A CA 1
ATOM 718 C C . THR A 1 92 ? -14.347 -17.183 -5.086 1.00 97.62 92 THR A C 1
ATOM 720 O O . THR A 1 92 ? -14.495 -16.586 -4.024 1.00 97.62 92 THR A O 1
ATOM 723 N N . ASP A 1 93 ? -13.271 -17.933 -5.336 1.00 98.50 93 ASP A N 1
ATOM 724 C CA . ASP A 1 93 ? -12.214 -18.148 -4.342 1.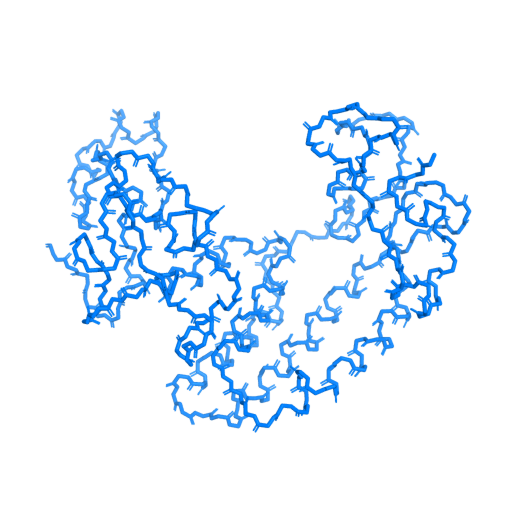00 98.50 93 ASP A CA 1
ATOM 725 C C . ASP A 1 93 ? -11.471 -16.850 -4.016 1.00 98.50 93 ASP A C 1
ATOM 727 O O . ASP A 1 93 ? -11.135 -16.598 -2.858 1.00 98.50 93 ASP A O 1
ATOM 731 N N . ALA A 1 94 ? -11.260 -15.995 -5.024 1.00 98.75 94 ALA A N 1
ATOM 732 C CA . ALA A 1 94 ? -10.682 -14.671 -4.831 1.00 98.75 94 ALA A CA 1
ATOM 733 C C . ALA A 1 94 ? -11.543 -13.810 -3.902 1.00 98.75 94 ALA A C 1
ATOM 735 O O . ALA A 1 94 ? -11.009 -13.146 -3.017 1.00 98.75 94 ALA A O 1
ATOM 736 N N . PHE A 1 95 ? -12.868 -13.846 -4.070 1.00 98.62 95 PHE A N 1
ATOM 737 C CA . PHE A 1 95 ? -13.788 -13.074 -3.241 1.00 98.62 95 PHE A CA 1
ATOM 738 C C . PHE A 1 95 ? -13.868 -13.593 -1.807 1.00 98.62 95 PHE A C 1
ATOM 740 O O . PHE A 1 95 ? -13.852 -12.801 -0.865 1.00 98.62 95 PHE A O 1
ATOM 747 N N . GLU A 1 96 ? -13.856 -14.911 -1.612 1.00 98.50 96 GLU A N 1
ATOM 748 C CA . GLU A 1 96 ? -13.774 -15.492 -0.271 1.00 98.50 96 GLU A CA 1
ATOM 749 C C . GLU A 1 96 ? -12.453 -15.155 0.432 1.00 98.50 96 GLU A C 1
ATOM 751 O O . GLU A 1 96 ? -12.459 -14.765 1.601 1.00 98.50 96 GLU A O 1
ATOM 756 N N . ALA A 1 97 ? -11.319 -15.257 -0.268 1.00 98.81 97 ALA A N 1
ATOM 757 C CA . ALA A 1 97 ? -10.015 -14.879 0.276 1.00 98.81 97 ALA A CA 1
ATOM 758 C C . ALA A 1 97 ? -9.940 -13.375 0.588 1.00 98.81 97 ALA A C 1
ATOM 760 O O . ALA A 1 97 ? -9.459 -12.990 1.649 1.00 98.81 97 ALA A O 1
ATOM 761 N N . PHE A 1 98 ? -10.493 -12.522 -0.278 1.00 98.88 98 PHE A N 1
ATOM 762 C CA . PHE A 1 98 ? -10.584 -11.079 -0.052 1.00 98.88 98 PHE A CA 1
ATOM 763 C C . PHE A 1 98 ? -11.357 -10.744 1.231 1.00 98.88 98 PHE A C 1
ATOM 765 O O . PHE A 1 98 ? -10.837 -10.030 2.088 1.00 98.88 98 PHE A O 1
ATOM 772 N N . LYS A 1 99 ? -12.559 -11.312 1.413 1.00 98.62 99 LYS A N 1
ATOM 773 C CA . LYS A 1 99 ? -13.360 -11.109 2.634 1.00 98.62 99 LYS A CA 1
ATOM 774 C C . LYS A 1 99 ? -12.608 -11.568 3.886 1.00 98.62 99 LYS A C 1
ATOM 776 O O . LYS A 1 99 ? -12.596 -10.856 4.888 1.00 98.62 99 LYS A O 1
ATOM 781 N N . LYS A 1 100 ? -11.941 -12.728 3.817 1.00 98.81 100 LYS A N 1
ATOM 782 C CA . LYS A 1 100 ? -11.098 -13.242 4.910 1.00 98.81 100 LYS A CA 1
ATOM 783 C C . LYS A 1 100 ? -9.910 -12.327 5.202 1.00 98.81 100 LYS A C 1
ATOM 785 O O . LYS A 1 100 ? -9.578 -12.160 6.368 1.00 98.81 100 LYS A O 1
ATOM 790 N N . GLY A 1 101 ? -9.287 -11.745 4.177 1.00 98.81 101 GLY A N 1
ATOM 791 C CA . GLY A 1 101 ? -8.185 -10.794 4.323 1.00 98.81 101 GLY A CA 1
ATOM 792 C C . GLY A 1 101 ? -8.606 -9.533 5.067 1.00 98.81 101 GLY A C 1
ATOM 793 O O . GLY A 1 101 ? -7.955 -9.158 6.038 1.00 98.81 101 GLY A O 1
ATOM 794 N N . VAL A 1 102 ? -9.740 -8.938 4.685 1.00 98.81 102 VAL A N 1
ATOM 795 C CA . VAL A 1 102 ? -10.277 -7.738 5.350 1.00 98.81 102 VAL A CA 1
ATOM 796 C C . VAL A 1 102 ? -10.669 -8.022 6.805 1.00 98.81 102 VAL A C 1
ATOM 798 O O . VAL A 1 102 ? -10.287 -7.282 7.709 1.00 98.81 102 VAL A O 1
ATOM 801 N N . ASP A 1 103 ? -11.386 -9.119 7.066 1.00 98.62 103 ASP A N 1
ATOM 802 C CA . ASP A 1 103 ? -11.745 -9.524 8.434 1.00 98.62 103 ASP A CA 1
ATOM 803 C C . ASP A 1 103 ? -10.500 -9.815 9.297 1.00 98.62 103 ASP A C 1
ATOM 805 O O . ASP A 1 103 ? -10.426 -9.427 10.466 1.00 98.62 103 ASP A O 1
ATOM 809 N N . ALA A 1 104 ? -9.480 -10.453 8.718 1.00 98.62 104 ALA A N 1
ATOM 810 C CA . ALA A 1 104 ? -8.216 -10.725 9.392 1.00 98.62 104 ALA A CA 1
ATOM 811 C C . ALA A 1 104 ? -7.425 -9.455 9.728 1.00 98.62 104 ALA A C 1
ATOM 813 O O . ALA A 1 104 ? -6.798 -9.398 10.791 1.00 98.62 104 ALA A O 1
ATOM 814 N N . ASP A 1 105 ? -7.445 -8.451 8.851 1.00 98.38 105 ASP A N 1
ATOM 815 C CA . ASP A 1 105 ? -6.786 -7.168 9.090 1.00 98.38 105 ASP A CA 1
ATOM 816 C C . ASP A 1 105 ? -7.446 -6.429 10.259 1.00 98.38 105 ASP A C 1
ATOM 818 O O . ASP A 1 105 ? -6.781 -6.049 11.224 1.00 98.38 105 ASP A O 1
ATOM 822 N N . LEU A 1 106 ? -8.779 -6.357 10.264 1.00 98.25 106 LEU A N 1
ATOM 823 C CA . LEU A 1 106 ? -9.536 -5.784 11.377 1.00 98.25 106 LEU A CA 1
ATOM 824 C C . LEU A 1 106 ? -9.241 -6.505 12.696 1.00 98.25 106 LEU A C 1
ATOM 826 O O . LEU A 1 106 ? -8.994 -5.858 13.713 1.00 98.25 106 LEU A O 1
ATOM 830 N N . LYS A 1 107 ? -9.188 -7.841 12.698 1.00 97.56 107 LYS A N 1
ATOM 831 C CA . LYS A 1 107 ? -8.822 -8.623 13.892 1.00 97.56 107 LYS A CA 1
ATOM 832 C C . LYS A 1 107 ? -7.386 -8.363 14.348 1.00 97.56 107 LYS A C 1
ATOM 834 O O . LYS A 1 107 ? -7.122 -8.344 15.553 1.00 97.56 107 LYS A O 1
ATOM 839 N N . THR A 1 108 ? -6.462 -8.165 13.411 1.00 96.12 108 THR A N 1
ATOM 840 C CA . THR A 1 108 ? -5.065 -7.822 13.711 1.00 96.12 108 THR A CA 1
ATOM 841 C C . THR A 1 108 ? -4.977 -6.427 14.315 1.00 96.12 108 THR A C 1
ATOM 843 O O . THR A 1 108 ? -4.362 -6.255 15.365 1.00 96.12 108 THR A O 1
ATOM 846 N N . THR A 1 109 ? -5.668 -5.453 13.726 1.00 95.69 109 THR A N 1
ATOM 847 C CA . THR A 1 109 ? -5.755 -4.090 14.249 1.00 95.69 109 THR A CA 1
ATOM 848 C C . THR A 1 109 ? -6.343 -4.095 15.654 1.00 95.69 109 THR A C 1
ATOM 850 O O . THR A 1 109 ? -5.689 -3.632 16.589 1.00 95.69 109 THR A O 1
ATOM 853 N N . ALA A 1 110 ? -7.510 -4.724 15.830 1.00 96.62 110 ALA A N 1
ATOM 854 C CA . ALA A 1 110 ? -8.194 -4.854 17.108 1.00 96.62 110 ALA A CA 1
ATOM 855 C C . ALA A 1 110 ? -7.284 -5.444 18.185 1.00 96.62 110 ALA A C 1
ATOM 857 O O . ALA A 1 110 ? -7.268 -4.936 19.302 1.00 96.62 110 ALA A O 1
ATOM 858 N N . ARG A 1 111 ? -6.499 -6.487 17.871 1.00 94.56 111 ARG A N 1
ATOM 859 C CA . ARG A 1 111 ? -5.597 -7.153 18.825 1.00 94.56 111 ARG A CA 1
ATOM 860 C C . ARG A 1 111 ? -4.726 -6.160 19.592 1.00 94.56 111 ARG A C 1
ATOM 862 O O . ARG A 1 111 ? -4.643 -6.300 20.813 1.00 94.56 111 ARG A O 1
ATOM 869 N N . TYR A 1 112 ? -4.159 -5.181 18.890 1.00 92.44 112 TYR A N 1
ATOM 870 C CA . TYR A 1 112 ? -3.195 -4.217 19.425 1.00 92.44 112 TYR A CA 1
ATOM 871 C C . TYR A 1 112 ? -3.811 -2.882 19.853 1.00 92.44 112 TYR A C 1
ATOM 873 O O . TYR A 1 112 ? -3.078 -2.016 20.320 1.00 92.44 112 TYR A O 1
ATOM 881 N N . ILE A 1 113 ? -5.133 -2.705 19.733 1.00 92.75 113 ILE A N 1
ATOM 882 C CA . ILE A 1 113 ? -5.802 -1.519 20.280 1.00 92.75 113 ILE A CA 1
ATOM 883 C C . ILE A 1 113 ? -5.611 -1.486 21.795 1.00 92.75 113 ILE A C 1
ATOM 885 O O . ILE A 1 113 ? -5.987 -2.422 22.510 1.00 92.75 113 ILE A O 1
ATOM 889 N N . TYR A 1 114 ? -5.079 -0.366 22.269 1.00 89.44 114 TYR A N 1
ATOM 890 C CA . TYR A 1 114 ? -4.967 -0.010 23.669 1.00 89.44 114 TYR A CA 1
ATOM 891 C C . TYR A 1 114 ? -5.577 1.373 23.900 1.00 89.44 114 TYR A C 1
ATOM 893 O O . TYR A 1 114 ? -4.910 2.383 23.665 1.00 89.44 114 TYR A O 1
ATOM 901 N N . PRO A 1 115 ? -6.843 1.447 24.339 1.00 90.00 115 PRO A N 1
ATOM 902 C CA . PRO A 1 115 ? -7.569 2.708 24.403 1.00 90.00 115 PRO A CA 1
ATOM 903 C C . PRO A 1 115 ? -6.927 3.701 25.371 1.00 90.00 115 PRO A C 1
ATOM 905 O O . PRO A 1 115 ? -6.388 3.325 26.414 1.00 90.00 115 PRO A O 1
ATOM 908 N N . GLY A 1 116 ? -7.013 4.985 25.033 1.00 85.62 116 GLY A N 1
ATOM 909 C CA . GLY A 1 116 ? -6.682 6.051 25.970 1.00 85.62 116 GLY A CA 1
ATOM 910 C C . GLY A 1 116 ? -7.656 6.105 27.147 1.00 85.62 116 GLY A C 1
ATOM 911 O O . GLY A 1 116 ? -8.736 5.511 27.126 1.00 85.62 116 GLY A O 1
ATOM 912 N N . LYS A 1 117 ? -7.275 6.844 28.188 1.00 85.62 117 LYS A N 1
ATOM 913 C CA . LYS A 1 117 ? -8.125 7.064 29.361 1.00 85.62 117 LYS A CA 1
ATOM 914 C C . LYS A 1 117 ? -8.934 8.346 29.186 1.00 85.62 117 LYS A C 1
ATOM 916 O O . LYS A 1 117 ? -8.360 9.402 28.944 1.00 85.62 117 LYS A O 1
ATOM 921 N N . GLU A 1 118 ? -10.245 8.265 29.369 1.00 88.06 118 GLU A N 1
ATOM 922 C CA . GLU A 1 118 ? -11.123 9.437 29.351 1.00 88.06 118 GLU A CA 1
ATOM 923 C C . GLU A 1 118 ? -10.695 10.492 30.385 1.00 88.06 118 GLU A C 1
ATOM 925 O O . GLU A 1 118 ? -10.288 10.172 31.506 1.00 88.06 118 GLU A O 1
ATOM 930 N N . GLY A 1 119 ? -10.723 11.761 29.974 1.00 85.25 119 GLY A N 1
ATOM 931 C CA . GLY A 1 119 ? -10.209 12.892 30.743 1.00 85.25 119 GLY A CA 1
ATOM 932 C C . GLY A 1 119 ? -8.680 13.026 30.748 1.00 85.25 119 GLY A C 1
ATOM 933 O O . GLY A 1 119 ? -8.172 14.060 31.177 1.00 85.25 119 GLY A O 1
ATOM 934 N N . SER A 1 120 ? -7.928 12.033 30.257 1.00 79.12 120 SER A N 1
ATOM 935 C CA . SER A 1 120 ? -6.469 12.130 30.127 1.00 79.12 120 SER A CA 1
ATOM 936 C C . SER A 1 120 ? -6.101 12.988 28.920 1.00 79.12 120 SER A C 1
ATOM 938 O O . SER A 1 120 ? -6.676 12.793 27.860 1.00 79.12 120 SER A O 1
ATOM 940 N N . PRO A 1 121 ? -5.123 13.902 28.992 1.00 70.31 121 PRO A N 1
ATOM 941 C CA . PRO A 1 121 ? -4.602 14.571 27.801 1.00 70.31 121 PRO A CA 1
ATOM 942 C C . PRO A 1 121 ? -3.658 13.679 26.975 1.00 70.31 121 PRO A C 1
ATOM 944 O O . PRO A 1 121 ? -3.326 14.024 25.841 1.00 70.31 121 PRO A O 1
ATOM 947 N N . THR A 1 122 ? -3.225 12.534 27.512 1.00 70.50 1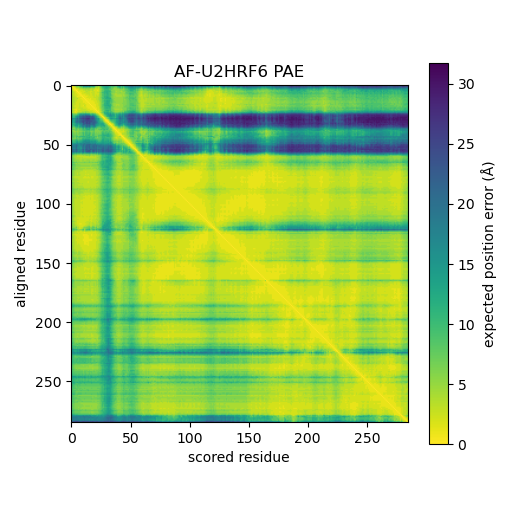22 THR A N 1
ATOM 948 C CA . THR A 1 122 ? -2.135 11.725 26.949 1.00 70.50 122 THR A CA 1
ATOM 949 C C . THR A 1 122 ? -2.472 10.231 26.880 1.00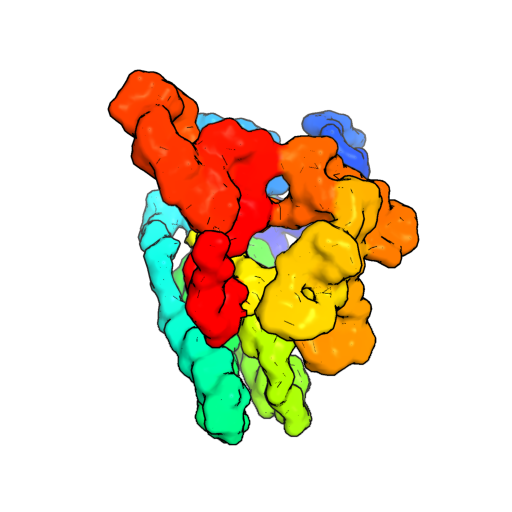 70.50 122 THR A C 1
ATOM 951 O O . THR A 1 122 ? -3.275 9.717 27.662 1.00 70.50 122 THR A O 1
ATOM 954 N N . GLY A 1 123 ? -1.840 9.557 25.911 1.00 70.12 123 GLY A N 1
ATOM 955 C CA . GLY A 1 123 ? -1.769 8.097 25.780 1.00 70.12 123 GLY A CA 1
ATOM 956 C C . GLY A 1 123 ? -2.947 7.335 25.173 1.00 70.12 123 GLY A C 1
ATOM 957 O O . GLY A 1 123 ? -4.105 7.702 25.330 1.00 70.12 123 GLY A O 1
ATOM 958 N N . GLY A 1 124 ? -2.612 6.228 24.501 1.00 81.50 124 GLY A N 1
ATOM 959 C CA . GLY A 1 124 ? -3.550 5.239 23.968 1.00 81.50 124 GLY A CA 1
ATOM 960 C C . GLY A 1 124 ? -4.280 5.639 22.683 1.00 81.50 124 GLY A C 1
ATOM 961 O O . GLY A 1 124 ? -4.106 6.728 22.131 1.00 81.50 124 GLY A O 1
ATOM 962 N N . ASP A 1 125 ? -5.086 4.712 22.187 1.00 87.69 125 ASP A N 1
ATOM 963 C CA . ASP A 1 125 ? -5.870 4.829 20.967 1.00 87.69 125 ASP A CA 1
ATOM 964 C C . ASP A 1 125 ? -7.164 5.610 21.205 1.00 87.69 125 ASP A C 1
ATOM 966 O O . ASP A 1 125 ? -7.755 5.584 22.286 1.00 87.69 125 ASP A O 1
ATOM 970 N N . LYS A 1 126 ? -7.627 6.319 20.173 1.00 87.00 126 LYS A N 1
ATOM 971 C CA . LYS A 1 126 ? -8.843 7.149 20.214 1.00 87.00 126 LYS A CA 1
ATOM 972 C C . LYS A 1 126 ? -10.120 6.337 19.962 1.00 87.00 126 LYS A C 1
ATOM 974 O O . LYS A 1 126 ? -11.088 6.892 19.471 1.00 87.00 126 LYS A O 1
ATOM 979 N N . ILE A 1 127 ? -10.127 5.046 20.273 1.00 93.06 127 ILE A N 1
ATOM 980 C CA . ILE A 1 127 ? -11.279 4.151 20.124 1.00 93.06 127 ILE A CA 1
ATOM 981 C C . ILE A 1 127 ? -11.130 2.973 21.090 1.00 93.06 127 ILE A C 1
ATOM 983 O O . ILE A 1 127 ? -10.008 2.545 21.369 1.00 93.06 127 ILE A O 1
ATOM 987 N N . THR A 1 128 ? -12.239 2.438 21.604 1.00 94.44 128 THR A N 1
ATOM 988 C CA . THR A 1 128 ? -12.199 1.183 22.368 1.00 94.44 128 THR A CA 1
ATOM 989 C C . THR A 1 128 ? -12.110 -0.046 21.460 1.00 94.44 128 THR A C 1
ATOM 991 O O . THR A 1 128 ? -12.567 -0.031 20.315 1.00 94.44 128 THR A O 1
ATOM 994 N N . LYS A 1 129 ? -11.552 -1.149 21.974 1.00 96.00 129 LYS A N 1
ATOM 995 C CA . LYS A 1 129 ? -11.505 -2.430 21.247 1.00 96.00 129 LYS A CA 1
ATOM 996 C C . LYS A 1 129 ? -12.918 -2.934 20.927 1.00 96.00 129 LYS A C 1
ATOM 998 O O . LYS A 1 129 ? -13.156 -3.459 19.843 1.00 96.00 129 LYS A O 1
ATOM 1003 N N . GLU A 1 130 ? -13.862 -2.743 21.843 1.00 97.44 130 GLU A N 1
ATOM 1004 C CA . GLU A 1 130 ? -15.260 -3.161 21.710 1.00 97.44 130 GLU A CA 1
ATOM 1005 C C . GLU A 1 130 ? -15.967 -2.401 20.580 1.00 97.44 130 GLU A C 1
ATOM 1007 O O . GLU A 1 130 ? -16.599 -3.019 19.715 1.00 97.44 130 GLU A O 1
ATOM 1012 N N . LEU A 1 131 ? -15.815 -1.070 20.539 1.00 97.50 131 LEU A N 1
ATOM 1013 C CA . LEU A 1 131 ? -16.406 -0.253 19.481 1.00 97.50 131 LEU A CA 1
ATOM 1014 C C . LEU A 1 131 ? -15.753 -0.557 18.128 1.00 97.50 131 LEU A C 1
ATOM 1016 O O . LEU A 1 131 ? -16.462 -0.728 17.138 1.00 97.50 131 LEU A O 1
ATOM 1020 N N . PHE A 1 132 ? -14.423 -0.696 18.082 1.00 98.00 132 PHE A N 1
ATOM 1021 C CA . PHE A 1 132 ? -13.723 -1.066 16.851 1.00 98.00 132 PHE A CA 1
ATOM 1022 C C . PHE A 1 132 ? -14.229 -2.398 16.285 1.00 98.00 132 PHE A C 1
ATOM 1024 O O . PHE A 1 132 ? -14.524 -2.480 15.098 1.00 98.00 132 PHE A O 1
ATOM 1031 N N . ASN A 1 133 ? -14.391 -3.430 17.121 1.00 98.06 133 ASN A N 1
ATOM 1032 C CA . ASN A 1 133 ? -14.930 -4.719 16.677 1.00 98.06 133 ASN A CA 1
ATOM 1033 C C . ASN A 1 133 ? -16.362 -4.592 16.136 1.00 98.06 133 ASN A C 1
ATOM 1035 O O . ASN A 1 133 ? -16.689 -5.209 15.124 1.00 98.06 133 ASN A O 1
ATOM 1039 N N . THR A 1 134 ? -17.198 -3.764 16.769 1.00 97.69 134 THR A N 1
ATOM 1040 C CA . THR A 1 134 ? -18.572 -3.502 16.309 1.00 97.69 134 THR A CA 1
ATOM 1041 C C . THR A 1 134 ? -18.576 -2.882 14.912 1.00 97.69 134 THR A C 1
ATOM 1043 O O . THR A 1 134 ? -19.244 -3.381 14.005 1.00 97.69 134 THR A O 1
ATOM 1046 N N . LEU A 1 135 ? -17.769 -1.838 14.709 1.00 97.44 135 LEU A N 1
ATOM 1047 C CA . LEU A 1 135 ? -17.618 -1.173 13.415 1.00 97.44 135 LEU A CA 1
ATOM 1048 C C . LEU A 1 135 ? -16.960 -2.080 12.368 1.00 97.44 135 LEU A C 1
ATOM 1050 O O . LEU A 1 135 ? -17.341 -2.051 11.200 1.00 97.44 135 LEU A O 1
ATOM 1054 N N . GLY A 1 136 ? -16.018 -2.927 12.781 1.00 97.38 136 GLY A N 1
ATOM 1055 C CA . GLY A 1 136 ? -15.372 -3.908 11.916 1.00 97.38 136 GLY A CA 1
ATOM 1056 C C . GLY A 1 136 ? -16.373 -4.898 11.320 1.00 97.38 136 GLY A C 1
ATOM 1057 O O . GLY A 1 136 ? -16.360 -5.130 10.113 1.00 97.38 136 GLY A O 1
ATOM 1058 N N . VAL A 1 137 ? -17.307 -5.416 12.125 1.00 97.62 137 VAL A N 1
ATOM 1059 C CA . VAL A 1 137 ? -18.385 -6.295 11.634 1.00 97.62 137 VAL A CA 1
ATOM 1060 C C . VAL A 1 137 ? -19.290 -5.566 10.638 1.00 97.62 137 VAL A C 1
ATOM 1062 O O . VAL A 1 137 ? -19.660 -6.148 9.616 1.00 97.62 137 VAL A O 1
ATOM 1065 N N . GLN A 1 138 ? -19.629 -4.298 10.893 1.00 97.06 138 GLN A N 1
ATOM 1066 C CA . GLN A 1 138 ? -20.404 -3.493 9.942 1.00 97.06 138 GLN A CA 1
ATOM 1067 C C . GLN A 1 138 ? -19.647 -3.299 8.621 1.00 97.06 138 GLN A C 1
ATOM 1069 O O . GLN A 1 138 ? -20.241 -3.411 7.553 1.00 97.06 138 GLN A O 1
ATOM 1074 N N . TYR A 1 139 ? -18.335 -3.052 8.680 1.00 97.31 139 TYR A N 1
ATOM 1075 C CA . TYR A 1 139 ? -17.504 -2.853 7.496 1.00 97.31 139 TYR A CA 1
ATOM 1076 C C . TYR A 1 139 ? -17.375 -4.122 6.647 1.00 97.31 139 TYR A C 1
ATOM 1078 O O . TYR A 1 139 ? -17.611 -4.074 5.441 1.00 97.31 139 TYR A O 1
ATOM 1086 N N . VAL A 1 140 ? -17.078 -5.269 7.273 1.00 97.81 140 VAL A N 1
ATOM 1087 C CA . VAL A 1 140 ? -16.948 -6.569 6.584 1.00 97.81 140 VAL A CA 1
ATOM 1088 C C . VAL A 1 140 ? -18.239 -6.957 5.866 1.00 97.81 140 VAL A C 1
ATOM 1090 O O . VAL A 1 140 ? -18.192 -7.471 4.751 1.00 97.81 140 VAL A O 1
ATOM 1093 N N . ASN A 1 141 ? -19.395 -6.681 6.470 1.00 97.62 141 ASN A N 1
ATOM 1094 C CA . ASN A 1 141 ? -20.699 -6.968 5.865 1.00 97.62 141 ASN A CA 1
ATOM 1095 C C . ASN A 1 141 ? -21.224 -5.825 4.980 1.00 97.62 141 ASN A C 1
ATOM 1097 O O . ASN A 1 141 ? -22.288 -5.946 4.377 1.00 97.62 141 ASN A O 1
ATOM 1101 N N . GLY A 1 142 ? -20.495 -4.712 4.911 1.00 97.50 142 GLY A N 1
ATOM 1102 C CA . GLY A 1 142 ? -20.898 -3.509 4.204 1.00 97.50 142 GLY A CA 1
ATOM 1103 C C . GLY A 1 142 ? -20.728 -3.601 2.683 1.00 97.50 142 GLY A C 1
ATOM 1104 O O . GLY A 1 142 ? -20.172 -4.569 2.152 1.00 97.50 142 GLY A O 1
ATOM 1105 N N . PRO A 1 143 ? -21.155 -2.551 1.958 1.00 97.06 143 PRO A N 1
ATOM 1106 C CA . PRO A 1 143 ? -21.173 -2.534 0.492 1.00 97.06 143 PRO A CA 1
ATOM 1107 C C . PRO A 1 143 ? -19.778 -2.554 -0.149 1.00 97.06 143 PRO A C 1
ATOM 1109 O O . PRO A 1 143 ? -19.655 -2.837 -1.333 1.00 97.06 143 PRO A O 1
ATOM 1112 N N . PHE A 1 144 ? -18.725 -2.263 0.619 1.00 95.31 144 PHE A N 1
ATOM 1113 C CA . PHE A 1 144 ? -17.344 -2.195 0.129 1.00 95.31 144 PHE A CA 1
ATOM 1114 C C . PHE A 1 144 ? -16.545 -3.483 0.363 1.00 95.31 144 PHE A C 1
ATOM 1116 O O . PHE A 1 144 ? -15.380 -3.549 -0.026 1.00 95.31 144 PHE A O 1
ATOM 1123 N N . VAL A 1 145 ? -17.148 -4.486 1.016 1.00 97.56 145 VAL A N 1
ATOM 1124 C CA . VAL A 1 145 ? -16.503 -5.772 1.310 1.00 97.56 145 VAL A CA 1
ATOM 1125 C C . VAL A 1 145 ? -17.447 -6.925 0.969 1.00 97.56 145 VAL A C 1
ATOM 1127 O O . VAL A 1 145 ? -17.400 -7.438 -0.145 1.00 97.56 145 VAL A O 1
ATOM 1130 N N . GLY A 1 146 ? -18.326 -7.328 1.892 1.00 96.38 146 GLY A N 1
ATOM 1131 C CA . GLY A 1 146 ? -19.239 -8.456 1.703 1.00 96.38 146 GLY A CA 1
ATOM 1132 C C . GLY A 1 146 ? -20.355 -8.191 0.691 1.00 96.38 146 GLY A C 1
ATOM 1133 O O . GLY A 1 146 ? -20.799 -9.125 0.029 1.00 96.38 146 GLY A O 1
ATOM 1134 N N . GLY A 1 147 ? -20.776 -6.932 0.547 1.00 96.50 147 GLY A N 1
ATOM 1135 C CA . GLY A 1 147 ? -21.830 -6.503 -0.376 1.00 96.50 147 GLY A CA 1
ATOM 1136 C C . GLY A 1 147 ? -21.347 -6.053 -1.759 1.00 96.50 147 GLY A C 1
ATOM 1137 O O . GLY A 1 147 ? -22.136 -5.463 -2.494 1.00 96.50 147 GLY A O 1
ATOM 1138 N N . LEU A 1 148 ? -20.076 -6.280 -2.112 1.00 96.62 148 LEU A N 1
ATOM 1139 C CA . LEU A 1 148 ? -19.560 -5.931 -3.439 1.00 96.62 148 LEU A CA 1
ATOM 1140 C C . LEU A 1 148 ? -20.271 -6.736 -4.535 1.00 96.62 148 LEU A C 1
ATOM 1142 O O . LEU A 1 148 ? -20.364 -7.960 -4.453 1.00 96.62 148 LEU A O 1
ATOM 1146 N N . SER A 1 149 ? -20.711 -6.054 -5.595 1.00 93.62 149 SER A N 1
ATOM 1147 C CA . SER A 1 149 ? -21.295 -6.698 -6.780 1.00 93.62 149 SER A CA 1
ATOM 1148 C C . SER A 1 149 ? -20.243 -7.383 -7.653 1.00 93.62 149 SER A C 1
ATOM 1150 O O . SER A 1 149 ? -20.510 -8.428 -8.240 1.00 93.62 149 SER A O 1
ATOM 1152 N N . GLU A 1 150 ? -19.046 -6.802 -7.736 1.00 94.50 150 GLU A N 1
ATOM 1153 C CA . GLU A 1 150 ? -17.936 -7.327 -8.522 1.00 94.50 150 GLU A CA 1
ATOM 1154 C C . GLU A 1 150 ? -16.597 -7.049 -7.832 1.00 94.50 150 GLU A C 1
ATOM 1156 O O . GLU A 1 150 ? -16.295 -5.922 -7.431 1.00 94.50 150 GLU A O 1
ATOM 1161 N N . LEU A 1 151 ? -15.765 -8.088 -7.730 1.00 97.56 151 LEU A N 1
ATOM 1162 C CA . LEU A 1 151 ? -14.412 -7.969 -7.206 1.00 97.56 151 LEU A CA 1
ATOM 1163 C C . LEU A 1 151 ? -13.418 -7.629 -8.320 1.00 97.56 151 LEU A C 1
ATOM 1165 O O . LEU A 1 151 ? -13.208 -8.389 -9.270 1.00 97.56 151 LEU A O 1
ATOM 1169 N N . THR A 1 152 ? -12.696 -6.533 -8.124 1.00 97.38 152 THR A N 1
ATOM 1170 C CA . THR A 1 152 ? -11.617 -6.096 -9.018 1.00 97.38 152 THR A CA 1
ATOM 1171 C C . THR A 1 152 ? -10.267 -6.273 -8.337 1.00 97.38 152 THR A C 1
ATOM 1173 O O . THR A 1 152 ? -10.176 -6.352 -7.110 1.00 97.38 152 THR A O 1
ATOM 1176 N N . LEU A 1 153 ? -9.197 -6.295 -9.129 1.00 97.88 153 LEU A N 1
ATOM 1177 C CA . LEU A 1 153 ? -7.843 -6.344 -8.587 1.00 97.88 153 LEU A CA 1
ATOM 1178 C C . LEU A 1 153 ? -7.525 -5.115 -7.720 1.00 97.88 153 LEU A C 1
ATOM 1180 O O . LEU A 1 153 ? -6.825 -5.238 -6.719 1.00 97.88 153 LEU A O 1
ATOM 1184 N N . SER A 1 154 ? -8.101 -3.956 -8.055 1.00 98.06 154 SER A N 1
ATOM 1185 C CA . SER A 1 154 ? -7.966 -2.738 -7.255 1.00 98.06 154 SER A CA 1
ATOM 1186 C C . SER A 1 154 ? -8.535 -2.908 -5.845 1.00 98.06 154 SER A C 1
ATOM 1188 O O . SER A 1 154 ? -7.865 -2.544 -4.883 1.00 98.06 154 SER A O 1
ATOM 1190 N N . HIS A 1 155 ? -9.705 -3.548 -5.693 1.00 98.19 155 HIS A N 1
ATOM 1191 C CA . HIS A 1 155 ? -10.261 -3.851 -4.368 1.00 98.19 155 HIS A CA 1
ATOM 1192 C C . HIS A 1 155 ? -9.278 -4.669 -3.517 1.00 98.19 155 HIS A C 1
ATOM 1194 O O . HIS A 1 155 ? -9.019 -4.318 -2.368 1.00 98.19 155 HIS A O 1
ATOM 1200 N N . ILE A 1 156 ? -8.692 -5.723 -4.094 1.00 98.75 156 ILE A N 1
ATOM 1201 C CA . ILE A 1 156 ? -7.754 -6.617 -3.399 1.00 98.75 156 ILE A CA 1
ATOM 1202 C C . ILE A 1 156 ? -6.484 -5.866 -2.987 1.00 98.75 156 ILE A C 1
ATOM 1204 O O . ILE A 1 156 ? -6.122 -5.866 -1.812 1.00 98.75 156 ILE A O 1
ATOM 1208 N N . MET A 1 157 ? -5.811 -5.215 -3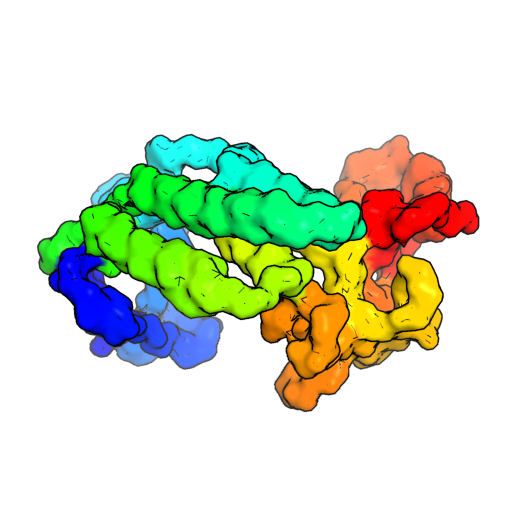.939 1.00 98.69 157 MET A N 1
ATOM 1209 C CA . MET A 1 157 ? -4.491 -4.631 -3.689 1.00 98.69 157 MET A CA 1
ATOM 1210 C C . MET A 1 157 ? -4.554 -3.359 -2.838 1.00 98.69 157 MET A C 1
ATOM 1212 O O . MET A 1 157 ? -3.636 -3.117 -2.056 1.00 98.69 157 MET A O 1
ATOM 1216 N N . MET A 1 158 ? -5.638 -2.578 -2.923 1.00 97.94 158 MET A N 1
ATOM 1217 C CA . MET A 1 158 ? -5.848 -1.425 -2.039 1.00 97.94 158 MET A CA 1
ATOM 1218 C C . MET A 1 158 ? -6.099 -1.863 -0.593 1.00 97.94 158 MET A C 1
ATOM 1220 O O . MET A 1 158 ? -5.534 -1.269 0.321 1.00 97.94 158 MET A O 1
ATOM 1224 N N . GLN A 1 159 ? -6.877 -2.929 -0.365 1.00 98.19 159 GLN A N 1
ATOM 1225 C CA . GLN A 1 159 ? -7.053 -3.480 0.986 1.00 98.19 159 GLN A CA 1
ATOM 1226 C C . GLN A 1 159 ? -5.768 -4.125 1.519 1.00 98.19 159 GLN A C 1
ATOM 1228 O O . GLN A 1 159 ? -5.431 -3.928 2.683 1.00 98.19 159 GLN A O 1
ATOM 1233 N N . LYS A 1 160 ? -4.988 -4.806 0.664 1.00 98.56 160 LYS A N 1
ATOM 1234 C CA . LYS A 1 160 ? -3.653 -5.298 1.043 1.00 98.56 160 LYS A CA 1
ATOM 1235 C C . LYS A 1 160 ? -2.735 -4.148 1.464 1.00 98.56 160 LYS A C 1
ATOM 1237 O O . LYS A 1 160 ? -2.058 -4.254 2.480 1.00 98.56 160 LYS A O 1
ATOM 1242 N N . TRP A 1 161 ? -2.740 -3.035 0.725 1.00 97.75 161 TRP A N 1
ATOM 1243 C CA . TRP A 1 161 ? -1.955 -1.848 1.075 1.00 97.75 161 TRP A CA 1
ATOM 1244 C C . TRP A 1 161 ? -2.343 -1.285 2.450 1.00 97.75 161 TRP A C 1
ATOM 1246 O O . TRP A 1 161 ? -1.457 -0.960 3.238 1.00 97.75 161 TRP A O 1
ATOM 1256 N N . VAL A 1 162 ? -3.645 -1.227 2.764 1.00 96.94 162 VAL A N 1
ATOM 1257 C CA . VAL A 1 162 ? -4.140 -0.811 4.089 1.00 96.94 162 VAL A CA 1
ATOM 1258 C C . VAL A 1 162 ? -3.661 -1.770 5.181 1.00 96.94 162 VAL A C 1
ATOM 1260 O O . VAL A 1 162 ? -3.092 -1.310 6.165 1.00 96.94 162 VAL A O 1
ATOM 1263 N N . ALA A 1 163 ? -3.791 -3.083 4.975 1.00 97.69 163 ALA A N 1
ATOM 1264 C CA . ALA A 1 163 ? -3.385 -4.094 5.957 1.00 97.69 163 ALA A CA 1
ATOM 1265 C C . ALA A 1 163 ? -1.866 -4.133 6.223 1.00 97.69 163 ALA A C 1
ATOM 1267 O O . ALA A 1 163 ? -1.410 -4.537 7.297 1.00 97.69 163 ALA A O 1
ATOM 1268 N N . LEU A 1 164 ? -1.064 -3.713 5.241 1.00 97.38 164 LEU A N 1
ATOM 1269 C CA . LEU A 1 164 ? 0.387 -3.574 5.367 1.00 97.38 164 LEU A CA 1
ATOM 1270 C C . LEU A 1 164 ? 0.799 -2.233 5.983 1.00 97.38 164 LEU A C 1
ATOM 1272 O O . LEU A 1 164 ? 1.941 -2.085 6.420 1.00 97.38 164 LEU A O 1
ATOM 1276 N N . TYR A 1 165 ? -0.079 -1.233 6.035 1.00 92.81 165 TYR A N 1
ATOM 1277 C CA . TYR A 1 165 ? 0.265 0.036 6.654 1.00 92.81 165 TYR A CA 1
ATOM 1278 C C . TYR A 1 165 ? 0.238 -0.098 8.184 1.00 92.81 165 TYR A C 1
ATOM 1280 O O . TYR A 1 165 ? -0.740 -0.590 8.742 1.00 92.81 165 TYR A O 1
ATOM 1288 N N . PRO A 1 166 ? 1.261 0.380 8.916 1.00 89.12 166 PRO A N 1
ATOM 1289 C CA . PRO A 1 166 ? 2.514 1.011 8.485 1.00 89.12 166 PRO A CA 1
ATOM 1290 C C . PRO A 1 166 ? 3.730 0.063 8.539 1.00 89.12 166 PRO A C 1
ATOM 1292 O O . PRO A 1 166 ? 4.843 0.485 8.233 1.00 89.12 166 PRO A O 1
ATOM 1295 N N . TRP A 1 167 ? 3.554 -1.179 8.997 1.00 91.12 167 TRP A N 1
ATOM 1296 C CA . TRP A 1 167 ? 4.645 -2.107 9.325 1.00 91.12 167 TRP A CA 1
ATOM 1297 C C . TRP A 1 167 ? 5.207 -2.838 8.094 1.00 91.12 167 TRP A C 1
ATOM 1299 O O . TRP A 1 167 ? 6.407 -3.076 8.003 1.00 91.12 167 TRP A O 1
ATOM 1309 N N . GLY A 1 168 ? 4.359 -3.134 7.112 1.00 95.25 168 GLY A N 1
ATOM 1310 C CA . GLY A 1 168 ? 4.663 -3.867 5.884 1.00 95.25 168 GLY A CA 1
ATOM 1311 C C . GLY A 1 168 ? 5.033 -2.974 4.698 1.00 95.25 168 GLY A C 1
ATOM 1312 O O . GLY A 1 168 ? 4.823 -3.357 3.550 1.00 95.25 168 GLY A O 1
ATOM 1313 N N . ALA A 1 169 ? 5.573 -1.773 4.937 1.00 93.81 169 ALA A N 1
ATOM 1314 C CA . ALA A 1 169 ? 5.863 -0.797 3.880 1.00 93.81 169 ALA A CA 1
ATOM 1315 C C . ALA A 1 169 ? 6.787 -1.342 2.770 1.00 93.81 169 ALA A C 1
ATOM 1317 O O . ALA A 1 169 ? 6.630 -0.986 1.601 1.00 93.81 169 ALA A O 1
ATOM 1318 N N . ALA A 1 170 ? 7.732 -2.222 3.117 1.00 94.50 170 ALA A N 1
ATOM 1319 C CA . ALA A 1 170 ? 8.608 -2.867 2.140 1.00 94.50 170 ALA A CA 1
ATOM 1320 C C . ALA A 1 170 ? 7.826 -3.784 1.183 1.00 94.50 170 ALA A C 1
ATOM 1322 O O . ALA A 1 170 ? 8.038 -3.708 -0.027 1.00 94.50 170 ALA A O 1
ATOM 1323 N N . GLU A 1 171 ? 6.895 -4.585 1.707 1.00 96.88 171 GLU A N 1
ATOM 1324 C CA . GLU A 1 171 ? 6.026 -5.463 0.913 1.00 96.88 171 GLU A CA 1
ATOM 1325 C C . GLU A 1 171 ? 5.025 -4.648 0.085 1.00 96.88 171 GLU A C 1
ATOM 1327 O O . GLU A 1 171 ? 4.885 -4.876 -1.113 1.00 96.88 171 GLU A O 1
ATOM 1332 N N . ALA A 1 172 ? 4.426 -3.598 0.655 1.00 96.56 172 ALA A N 1
ATOM 1333 C CA . ALA A 1 172 ? 3.551 -2.700 -0.103 1.00 96.56 172 ALA A CA 1
ATOM 1334 C C . ALA A 1 172 ? 4.293 -2.074 -1.301 1.00 96.56 172 ALA A C 1
ATOM 1336 O O . ALA A 1 172 ? 3.730 -1.905 -2.385 1.00 96.56 172 ALA A O 1
ATOM 1337 N N . TRP A 1 173 ? 5.585 -1.765 -1.135 1.00 97.00 173 TRP A N 1
ATOM 1338 C CA . TRP A 1 173 ? 6.432 -1.284 -2.223 1.00 97.00 173 TRP A CA 1
ATOM 1339 C C . TRP A 1 173 ? 6.804 -2.375 -3.234 1.00 97.00 173 TRP A C 1
ATOM 1341 O O . TRP A 1 173 ? 6.947 -2.076 -4.421 1.00 97.00 173 TRP A O 1
ATOM 1351 N N . VAL A 1 174 ? 6.972 -3.634 -2.813 1.00 96.69 174 VAL A N 1
ATOM 1352 C CA . VAL A 1 174 ? 7.070 -4.786 -3.731 1.00 96.69 174 VAL A CA 1
ATOM 1353 C C . VAL A 1 174 ? 5.803 -4.885 -4.578 1.00 96.69 174 VAL A C 1
ATOM 1355 O O . VAL A 1 174 ? 5.907 -4.912 -5.804 1.00 96.69 174 VAL A O 1
ATOM 1358 N N . ASP A 1 175 ? 4.623 -4.846 -3.957 1.00 97.31 175 ASP A N 1
ATOM 1359 C CA . ASP A 1 175 ? 3.352 -4.965 -4.669 1.00 97.31 175 ASP A CA 1
ATOM 1360 C C . ASP A 1 175 ? 3.140 -3.847 -5.694 1.00 97.31 175 ASP A C 1
ATOM 1362 O O . ASP A 1 175 ? 2.838 -4.130 -6.852 1.00 97.31 175 ASP A O 1
ATOM 1366 N N . MET A 1 176 ? 3.389 -2.586 -5.328 1.00 97.00 176 MET A N 1
ATOM 1367 C CA . MET A 1 176 ? 3.285 -1.469 -6.275 1.00 97.00 176 MET A CA 1
ATOM 1368 C C . MET A 1 176 ? 4.220 -1.631 -7.482 1.00 97.00 176 MET A C 1
ATOM 1370 O O . MET A 1 176 ? 3.849 -1.280 -8.603 1.00 97.00 176 MET A O 1
ATOM 1374 N N . ARG A 1 177 ? 5.418 -2.199 -7.283 1.00 96.88 177 ARG A N 1
ATOM 1375 C CA . ARG A 1 177 ? 6.383 -2.452 -8.365 1.00 96.88 177 ARG A CA 1
ATOM 1376 C C . ARG A 1 177 ? 5.977 -3.603 -9.275 1.00 96.88 177 ARG A C 1
ATOM 1378 O O . ARG A 1 177 ? 6.244 -3.493 -10.467 1.00 96.88 177 ARG A O 1
ATOM 1385 N N . LYS A 1 178 ? 5.299 -4.643 -8.764 1.00 95.00 178 LYS A N 1
ATOM 1386 C CA . LYS A 1 178 ? 4.707 -5.707 -9.607 1.00 95.00 178 LYS A CA 1
ATOM 1387 C C . LYS A 1 178 ? 3.740 -5.138 -10.648 1.00 95.00 178 LYS A C 1
ATOM 1389 O O . LYS A 1 178 ? 3.604 -5.690 -11.731 1.00 95.00 178 LYS A O 1
ATOM 1394 N N . TYR A 1 179 ? 3.078 -4.031 -10.314 1.00 95.88 179 TYR A N 1
ATOM 1395 C CA . TYR A 1 179 ? 2.142 -3.325 -11.190 1.00 95.88 179 TYR A CA 1
ATOM 1396 C C . TYR A 1 179 ? 2.749 -2.082 -11.850 1.00 95.88 179 TYR A C 1
ATOM 1398 O O . TYR A 1 179 ? 2.012 -1.258 -12.388 1.00 95.88 179 TYR A O 1
ATOM 1406 N N . HIS A 1 180 ? 4.077 -1.926 -11.802 1.00 96.94 180 HIS A N 1
ATOM 1407 C CA . HIS A 1 180 ? 4.802 -0.777 -12.348 1.00 96.94 180 HIS A CA 1
ATOM 1408 C C . HIS A 1 180 ? 4.208 0.576 -11.943 1.00 96.94 180 HIS A C 1
ATOM 1410 O O . HIS A 1 180 ? 4.150 1.499 -12.748 1.00 96.94 180 HIS A O 1
ATOM 1416 N N . TYR A 1 181 ? 3.733 0.699 -10.702 1.00 96.94 181 TYR A N 1
ATOM 1417 C CA . TYR A 1 181 ? 3.080 1.908 -10.194 1.00 96.94 181 TYR A CA 1
ATOM 1418 C C . 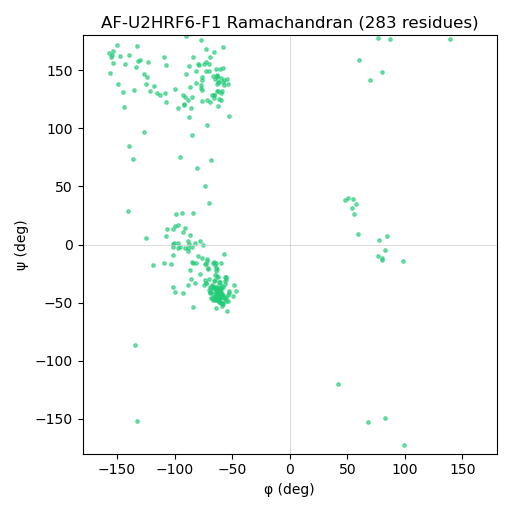TYR A 1 181 ? 1.873 2.372 -11.017 1.00 96.94 181 TYR A C 1
ATOM 1420 O O . TYR A 1 181 ? 1.582 3.566 -11.032 1.00 96.94 181 TYR A O 1
ATOM 1428 N N . ASP A 1 182 ? 1.201 1.466 -11.730 1.00 97.56 182 ASP A N 1
ATOM 1429 C CA . ASP A 1 182 ? 0.147 1.808 -12.688 1.00 97.56 182 ASP A CA 1
ATOM 1430 C C . ASP A 1 182 ? 0.587 2.837 -13.742 1.00 97.56 182 ASP A C 1
ATOM 1432 O O . ASP A 1 182 ? -0.231 3.633 -14.209 1.00 97.56 182 ASP A O 1
ATOM 1436 N N . ILE A 1 183 ? 1.872 2.834 -14.119 1.00 97.12 183 ILE A N 1
ATOM 1437 C CA . ILE A 1 183 ? 2.340 3.560 -15.303 1.00 97.12 183 ILE A CA 1
ATOM 1438 C C . ILE A 1 183 ? 1.488 3.122 -16.499 1.00 97.12 183 ILE A C 1
ATOM 1440 O O . ILE A 1 183 ? 1.150 1.941 -16.641 1.00 97.12 183 ILE A O 1
ATOM 1444 N N . ASP A 1 184 ? 1.104 4.091 -17.319 1.00 97.06 184 ASP A N 1
ATOM 1445 C CA . ASP A 1 184 ? 0.392 3.849 -18.563 1.00 97.06 184 ASP A CA 1
ATOM 1446 C C . ASP A 1 184 ? 1.422 3.603 -19.666 1.00 97.06 184 ASP A C 1
ATOM 1448 O O . ASP A 1 184 ? 2.205 4.483 -20.005 1.00 97.06 184 ASP A O 1
ATOM 1452 N N . TYR A 1 185 ? 1.508 2.366 -20.144 1.00 95.75 185 TYR A N 1
ATOM 1453 C CA . TYR A 1 185 ? 2.492 1.943 -21.133 1.00 95.75 185 TYR A CA 1
ATOM 1454 C C . TYR A 1 185 ? 1.902 0.852 -22.019 1.00 95.75 185 TYR A C 1
ATOM 1456 O O . TYR A 1 185 ? 0.927 0.183 -21.668 1.00 95.75 185 TYR A O 1
ATOM 1464 N N . THR A 1 186 ? 2.537 0.644 -23.167 1.00 94.62 186 THR A N 1
ATOM 1465 C CA . THR A 1 186 ? 2.204 -0.448 -24.088 1.00 94.62 186 THR A CA 1
ATOM 1466 C C . THR A 1 186 ? 3.283 -1.529 -24.066 1.00 94.62 186 THR A C 1
ATOM 1468 O O . THR A 1 186 ? 4.439 -1.259 -23.742 1.00 94.62 186 THR A O 1
ATOM 1471 N N . GLY A 1 187 ? 2.922 -2.766 -24.414 1.00 91.56 187 GLY A N 1
ATOM 1472 C CA . GLY A 1 187 ? 3.852 -3.899 -24.389 1.00 91.56 187 GLY A CA 1
ATOM 1473 C C . GLY A 1 187 ? 4.004 -4.521 -22.998 1.00 91.56 187 GLY A C 1
ATOM 1474 O O . GLY A 1 187 ? 3.050 -4.559 -22.225 1.00 91.56 187 GLY A O 1
ATOM 1475 N N . GLU A 1 188 ? 5.187 -5.065 -22.707 1.00 89.19 188 GLU A N 1
ATOM 1476 C CA . GLU A 1 188 ? 5.416 -5.904 -21.519 1.00 89.19 188 GLU A CA 1
ATOM 1477 C C . GLU A 1 188 ? 5.812 -5.119 -20.265 1.00 89.19 188 GLU A C 1
ATOM 1479 O O . GLU A 1 188 ? 5.435 -5.502 -19.161 1.00 89.19 188 GLU A O 1
ATOM 1484 N N . TYR A 1 189 ? 6.569 -4.033 -20.416 1.00 93.19 189 TYR A N 1
ATOM 1485 C CA . TYR A 1 189 ? 7.045 -3.205 -19.309 1.00 93.19 189 TYR A CA 1
ATOM 1486 C C . TYR A 1 189 ? 7.298 -1.764 -19.783 1.00 93.19 189 TYR A C 1
ATOM 1488 O O . TYR A 1 189 ? 7.541 -1.537 -20.973 1.00 93.19 189 TYR A O 1
ATOM 1496 N N . PRO A 1 190 ? 7.257 -0.774 -18.876 1.00 95.12 190 PRO A N 1
ATOM 1497 C CA . PRO A 1 190 ? 7.459 0.619 -19.247 1.00 95.12 190 PRO A CA 1
ATOM 1498 C C . PRO A 1 190 ? 8.947 0.963 -19.424 1.00 95.12 190 PRO A C 1
ATOM 1500 O O . PRO A 1 190 ? 9.831 0.336 -18.832 1.00 95.12 190 PRO A O 1
ATOM 1503 N N . SER A 1 191 ? 9.230 1.990 -20.224 1.00 94.12 191 SER A N 1
ATOM 1504 C CA . SER A 1 191 ? 10.583 2.477 -20.518 1.00 94.12 191 SER A CA 1
ATOM 1505 C C . SER A 1 191 ? 10.582 3.981 -20.807 1.00 94.12 191 SER A C 1
ATOM 1507 O O . SER A 1 191 ? 9.526 4.588 -20.975 1.00 94.12 191 SER A O 1
ATOM 1509 N N . ASN A 1 192 ? 11.761 4.605 -20.927 1.00 93.50 192 ASN A N 1
ATOM 1510 C CA . ASN A 1 192 ? 11.823 5.977 -21.440 1.00 93.50 192 ASN A CA 1
ATOM 1511 C C . ASN A 1 192 ? 11.227 6.012 -22.864 1.00 93.50 192 ASN A C 1
ATOM 1513 O O . ASN A 1 192 ? 11.550 5.159 -23.693 1.00 93.50 192 ASN A O 1
ATOM 1517 N N . GLY A 1 193 ? 10.308 6.945 -23.112 1.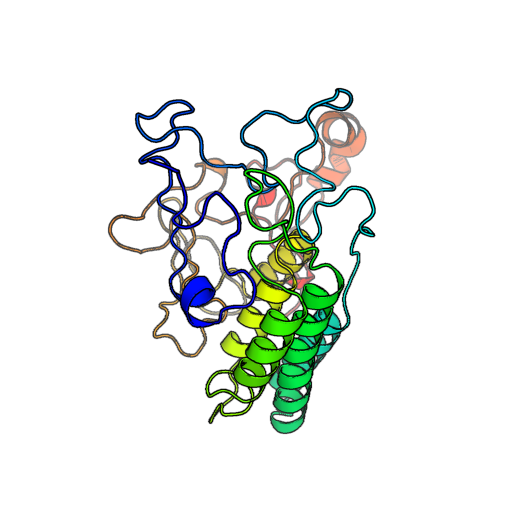00 94.75 193 GLY A N 1
ATOM 1518 C CA . GLY A 1 193 ? 9.487 7.036 -24.319 1.00 94.75 193 GLY A CA 1
ATOM 1519 C C . GLY A 1 193 ? 8.234 6.146 -24.324 1.00 94.75 193 GLY A C 1
ATOM 1520 O O . GLY A 1 193 ? 7.450 6.243 -25.261 1.00 94.75 193 GLY A O 1
ATOM 1521 N N . ASN A 1 194 ? 8.023 5.305 -23.304 1.00 95.19 194 ASN A N 1
ATOM 1522 C CA . ASN A 1 194 ? 6.865 4.413 -23.154 1.00 95.19 194 ASN A CA 1
ATOM 1523 C C . ASN A 1 194 ? 6.404 4.387 -21.686 1.00 95.19 194 ASN A C 1
ATOM 1525 O O . ASN A 1 194 ? 6.810 3.531 -20.895 1.00 95.19 194 ASN A O 1
ATOM 1529 N N . GLY A 1 195 ? 5.582 5.370 -21.326 1.00 95.62 195 GLY A N 1
ATOM 1530 C CA . GLY A 1 195 ? 5.067 5.578 -19.973 1.00 95.62 195 GLY A CA 1
ATOM 1531 C C . GLY A 1 195 ? 5.818 6.622 -19.149 1.00 95.62 195 GLY A C 1
ATOM 1532 O O . GLY A 1 195 ? 5.292 7.106 -18.151 1.00 95.62 195 GLY A O 1
ATOM 1533 N N . TRP A 1 196 ? 7.012 7.050 -19.560 1.00 94.62 196 TRP A N 1
ATOM 1534 C CA . TRP A 1 196 ? 7.609 8.291 -19.060 1.00 94.62 196 TRP A CA 1
ATOM 1535 C C . TRP A 1 196 ? 8.605 8.892 -20.049 1.00 94.62 196 TRP A C 1
ATOM 1537 O O . TRP A 1 196 ? 9.128 8.223 -20.936 1.00 94.62 196 TRP A O 1
ATOM 1547 N N . ILE A 1 197 ? 8.906 10.165 -19.830 1.00 91.69 197 ILE A N 1
ATOM 1548 C CA . ILE A 1 197 ? 10.068 10.894 -20.339 1.00 91.69 197 ILE A CA 1
ATOM 1549 C C . ILE A 1 197 ? 10.696 11.658 -19.166 1.00 91.69 197 ILE A C 1
ATOM 1551 O O . ILE A 1 197 ? 10.092 11.774 -18.102 1.00 91.69 197 ILE A O 1
ATOM 1555 N N . GLN A 1 198 ? 11.876 12.252 -19.345 1.00 86.75 198 GLN A N 1
ATOM 1556 C CA . GLN A 1 198 ? 12.618 12.906 -18.255 1.00 86.75 198 GLN A CA 1
ATOM 1557 C C . GLN A 1 198 ? 11.789 13.875 -17.380 1.00 86.75 198 GLN A C 1
ATOM 1559 O O . GLN A 1 198 ? 12.018 13.979 -16.175 1.00 86.75 198 GLN A O 1
ATOM 1564 N N . ALA A 1 199 ? 10.826 14.592 -17.968 1.00 84.69 199 ALA A N 1
ATOM 1565 C CA . ALA A 1 199 ? 10.023 15.603 -17.278 1.00 84.69 199 ALA A CA 1
ATOM 1566 C C . ALA A 1 199 ? 8.611 15.148 -16.864 1.00 84.69 199 ALA A C 1
ATOM 1568 O O . ALA A 1 199 ? 7.932 15.906 -16.170 1.00 84.69 199 ALA A O 1
ATOM 1569 N N . LEU A 1 200 ? 8.149 13.976 -17.309 1.00 88.25 200 LEU A N 1
ATOM 1570 C CA . LEU A 1 200 ? 6.754 13.549 -17.182 1.00 88.25 200 LEU A CA 1
ATOM 1571 C C . LEU A 1 200 ? 6.662 12.032 -17.041 1.00 88.25 200 LEU A C 1
ATOM 1573 O O . LEU A 1 200 ? 7.304 11.306 -17.789 1.00 88.25 200 LEU A O 1
ATOM 1577 N N . LEU A 1 201 ? 5.800 11.570 -16.143 1.00 93.69 201 LEU A N 1
ATOM 1578 C CA . LEU A 1 201 ? 5.418 10.169 -16.033 1.00 93.69 201 LEU A CA 1
ATOM 1579 C C . LEU A 1 201 ? 3.933 10.039 -16.365 1.00 93.69 201 LEU A C 1
ATOM 1581 O O . LEU A 1 201 ? 3.124 10.791 -15.826 1.00 93.69 201 LEU A O 1
ATOM 1585 N N . GLU A 1 202 ? 3.595 9.107 -17.248 1.00 94.88 202 GLU A N 1
ATOM 1586 C CA . GLU A 1 202 ? 2.226 8.782 -17.627 1.00 94.88 202 GLU A CA 1
ATOM 1587 C C . GLU A 1 202 ? 1.697 7.664 -16.729 1.00 94.88 202 GLU A C 1
ATOM 1589 O O . GLU A 1 202 ? 2.277 6.588 -16.623 1.00 94.88 202 GLU A O 1
ATOM 1594 N N . GLN A 1 203 ? 0.611 7.933 -16.019 1.00 95.94 203 GLN A N 1
ATOM 1595 C CA . GLN A 1 203 ? -0.026 7.008 -15.088 1.00 95.94 203 GLN A CA 1
ATOM 1596 C C . GLN A 1 203 ? -1.487 6.803 -15.450 1.00 95.94 203 GLN A C 1
ATOM 1598 O O . GLN A 1 203 ? -2.173 7.752 -15.814 1.00 95.94 203 GLN A O 1
ATOM 1603 N N . LYS A 1 204 ? -2.013 5.598 -15.268 1.00 97.31 204 LYS A N 1
ATOM 1604 C CA . LYS A 1 204 ? -3.432 5.340 -15.521 1.00 97.31 204 LYS A CA 1
ATOM 1605 C C . LYS A 1 204 ? -4.305 6.263 -14.668 1.00 97.31 204 LYS A C 1
ATOM 1607 O O . LYS A 1 204 ? -4.022 6.520 -13.489 1.00 97.31 204 LYS A O 1
ATOM 1612 N N . TRP A 1 205 ? -5.387 6.760 -15.255 1.00 96.19 205 TRP A N 1
ATOM 1613 C CA . TRP A 1 205 ? -6.399 7.530 -14.531 1.00 96.19 205 TRP A CA 1
ATOM 1614 C C . TRP A 1 205 ? -7.257 6.612 -13.662 1.00 96.19 205 TRP A C 1
ATOM 1616 O O . TRP A 1 205 ? -7.413 5.431 -13.953 1.00 96.19 205 TRP A O 1
ATOM 1626 N N . ASP A 1 206 ? -7.858 7.132 -12.591 1.00 95.81 206 ASP A N 1
ATOM 1627 C CA . ASP A 1 206 ? -8.705 6.308 -11.708 1.00 95.81 206 ASP A CA 1
ATOM 1628 C C . ASP A 1 206 ? -9.972 5.780 -12.397 1.00 95.81 206 ASP A C 1
ATOM 1630 O O . ASP A 1 206 ? -10.575 4.815 -11.923 1.00 95.81 206 ASP A O 1
ATOM 1634 N N . THR A 1 207 ? -10.352 6.373 -13.528 1.00 95.88 207 THR A N 1
ATOM 1635 C CA . THR A 1 207 ? -11.408 5.880 -14.418 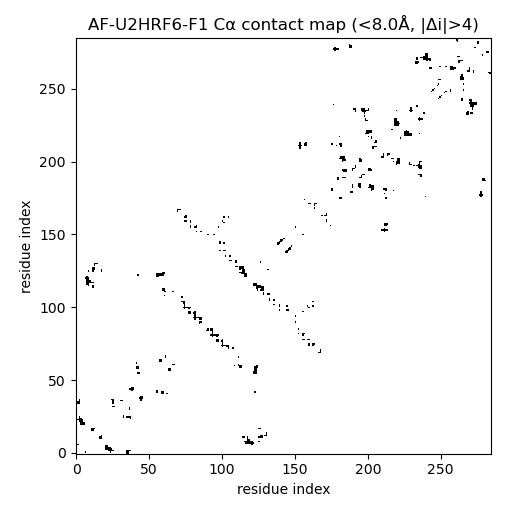1.00 95.88 207 THR A CA 1
ATOM 1636 C C . THR A 1 207 ? -10.992 4.648 -15.222 1.00 95.88 207 THR A C 1
ATOM 1638 O O . THR A 1 207 ? -11.866 3.939 -15.712 1.00 95.88 207 THR A O 1
ATOM 1641 N N . ASP A 1 208 ? -9.694 4.349 -15.330 1.00 96.88 208 ASP A N 1
ATOM 1642 C CA . ASP A 1 208 ? -9.204 3.138 -15.983 1.00 96.88 208 ASP A CA 1
ATOM 1643 C C . ASP A 1 208 ? -9.573 1.902 -15.131 1.00 96.88 208 ASP A C 1
ATOM 1645 O O . ASP A 1 208 ? -9.200 1.824 -13.946 1.00 96.88 208 ASP A O 1
ATOM 1649 N N . PRO A 1 209 ? -10.310 0.920 -15.687 1.00 95.06 209 PRO A N 1
ATOM 1650 C CA . PRO A 1 209 ? -10.654 -0.309 -14.974 1.00 95.06 209 PRO A CA 1
ATOM 1651 C C . PRO A 1 209 ? -9.427 -1.163 -14.610 1.00 95.06 209 PRO A C 1
ATOM 1653 O O . PRO A 1 209 ? -9.487 -1.933 -13.653 1.00 95.06 209 PRO A O 1
ATOM 1656 N N . ASN A 1 210 ? -8.311 -1.003 -15.324 1.00 94.56 210 ASN A N 1
ATOM 1657 C CA . ASN A 1 210 ? -7.066 -1.743 -15.128 1.00 94.56 210 ASN A CA 1
ATOM 1658 C C . ASN A 1 210 ? -6.090 -1.062 -14.161 1.00 94.56 210 ASN A C 1
ATOM 1660 O O . ASN A 1 210 ? -5.032 -1.631 -13.883 1.00 94.56 210 ASN A O 1
ATOM 1664 N N . LYS A 1 211 ? -6.411 0.133 -13.645 1.00 97.31 211 LYS A N 1
ATOM 1665 C CA . LYS A 1 211 ? -5.616 0.762 -12.585 1.00 97.31 211 LYS A CA 1
ATOM 1666 C C . LYS A 1 211 ? -5.816 0.026 -11.264 1.00 97.31 211 LYS A C 1
ATOM 1668 O O . LYS A 1 211 ? -6.943 -0.087 -10.774 1.00 97.31 211 LYS A O 1
ATOM 1673 N N . VAL A 1 212 ? -4.719 -0.428 -10.669 1.00 97.62 212 VAL A N 1
ATOM 1674 C CA . VAL A 1 212 ? -4.716 -1.204 -9.428 1.00 97.62 212 VAL A CA 1
ATOM 1675 C C . VAL A 1 212 ? -4.782 -0.287 -8.205 1.00 97.62 212 VAL A C 1
ATOM 1677 O O . VAL A 1 212 ? -5.699 -0.413 -7.393 1.00 97.62 212 VAL A O 1
ATOM 1680 N N . TYR A 1 213 ? -3.880 0.684 -8.088 1.00 97.31 213 TYR A N 1
ATOM 1681 C CA . TYR A 1 213 ? -3.782 1.606 -6.955 1.00 97.31 213 TYR A CA 1
ATOM 1682 C C . TYR A 1 213 ? -4.515 2.919 -7.238 1.00 97.31 213 TYR A C 1
ATOM 1684 O O . TYR A 1 213 ? -3.917 3.959 -7.524 1.00 97.31 213 TYR A O 1
ATOM 1692 N N . LYS A 1 214 ? -5.848 2.878 -7.172 1.00 95.38 214 LYS A N 1
ATOM 1693 C CA . LYS A 1 214 ? -6.692 4.062 -7.396 1.00 95.38 214 LYS A CA 1
ATOM 1694 C C . LYS A 1 214 ? -6.429 5.148 -6.344 1.00 95.38 214 LYS A C 1
ATOM 1696 O O . LYS A 1 214 ? -6.275 4.862 -5.160 1.00 95.38 214 LYS A O 1
ATOM 1701 N N . GLY A 1 215 ? -6.371 6.403 -6.786 1.00 92.69 215 GLY A N 1
ATOM 1702 C CA . GLY A 1 215 ? -6.063 7.576 -5.962 1.00 92.69 215 GLY A CA 1
ATOM 1703 C C . GLY A 1 215 ? -4.571 7.788 -5.676 1.00 92.69 215 GLY A C 1
ATOM 1704 O O . GLY A 1 215 ? -4.185 8.870 -5.223 1.00 92.69 215 GLY A O 1
ATOM 1705 N N . LEU A 1 216 ? -3.716 6.805 -5.981 1.00 92.94 216 LEU A N 1
ATOM 1706 C CA . LEU A 1 216 ? -2.268 6.961 -5.925 1.00 92.94 216 LEU A CA 1
ATOM 1707 C C . LEU A 1 216 ? -1.766 7.560 -7.243 1.00 92.94 216 LEU A C 1
ATOM 1709 O O . LEU A 1 216 ? -2.039 7.041 -8.327 1.00 92.94 216 LEU A O 1
ATOM 1713 N N . TYR A 1 217 ? -1.007 8.648 -7.126 1.00 93.38 217 TYR A N 1
ATOM 1714 C CA . TYR A 1 217 ? -0.289 9.259 -8.237 1.00 93.38 217 TYR A CA 1
ATOM 1715 C C . TYR A 1 217 ? 1.124 9.616 -7.795 1.00 93.38 217 TYR A C 1
ATOM 1717 O O . TYR A 1 217 ? 1.325 10.191 -6.720 1.00 93.38 217 TYR A O 1
ATOM 1725 N N . LEU A 1 218 ? 2.101 9.261 -8.621 1.00 93.31 218 LEU A N 1
ATOM 1726 C CA . LEU A 1 218 ? 3.493 9.626 -8.407 1.00 93.31 218 LEU A CA 1
ATOM 1727 C C . LEU A 1 218 ? 3.688 11.132 -8.621 1.00 93.31 218 LEU A C 1
ATOM 1729 O O . LEU A 1 218 ? 2.928 11.775 -9.337 1.00 93.31 218 LEU A O 1
ATOM 1733 N N . SER A 1 219 ? 4.719 11.707 -7.997 1.00 88.69 219 SER A N 1
ATOM 1734 C CA . SER A 1 219 ? 4.971 13.158 -8.055 1.00 88.69 219 SER A CA 1
ATOM 1735 C C . SER A 1 219 ? 5.032 13.717 -9.494 1.00 88.69 219 SER A C 1
ATOM 1737 O O . SER A 1 219 ? 4.408 14.747 -9.742 1.00 88.69 219 SER A O 1
ATOM 1739 N N . PRO A 1 220 ? 5.677 13.049 -10.474 1.00 90.12 220 PRO A N 1
ATOM 1740 C CA . PRO A 1 220 ? 5.699 13.515 -11.865 1.00 90.12 220 PRO A CA 1
ATOM 1741 C C . PRO A 1 220 ? 4.520 13.058 -12.724 1.00 90.12 220 PRO A C 1
ATOM 1743 O O . PRO A 1 220 ? 4.559 13.260 -13.939 1.00 90.12 220 PRO A O 1
ATOM 1746 N N . ALA A 1 221 ? 3.500 12.433 -12.130 1.00 91.75 221 ALA A N 1
ATOM 1747 C CA . ALA A 1 221 ? 2.313 12.019 -12.861 1.00 91.75 221 ALA A CA 1
ATOM 1748 C C . ALA A 1 221 ? 1.645 13.222 -13.538 1.00 91.75 221 ALA A C 1
ATOM 1750 O O . ALA A 1 221 ? 1.698 14.353 -13.043 1.00 91.75 221 ALA A O 1
ATOM 1751 N N . GLN A 1 222 ? 0.953 12.977 -14.645 1.00 90.94 222 GLN A N 1
ATOM 1752 C CA . GLN A 1 222 ? 0.267 13.981 -15.457 1.00 90.94 222 GLN A CA 1
ATOM 1753 C C . GLN A 1 222 ? -0.991 14.601 -14.800 1.00 90.94 222 GLN A C 1
ATOM 1755 O O . GLN A 1 222 ? -1.945 14.958 -15.484 1.00 90.94 222 GLN A O 1
ATOM 1760 N N . VAL A 1 223 ? -0.982 14.804 -13.480 1.00 87.19 223 VAL A N 1
ATOM 1761 C CA . VAL A 1 223 ? -2.065 15.421 -12.702 1.00 87.19 223 VAL A CA 1
ATOM 1762 C C . VAL A 1 223 ? -1.859 16.932 -12.597 1.00 87.19 223 VAL A C 1
ATOM 1764 O O . VAL A 1 223 ? -0.798 17.410 -12.189 1.00 87.19 223 VAL A O 1
ATOM 1767 N N . GLU A 1 224 ? -2.882 17.703 -12.964 1.00 83.56 224 GLU A N 1
ATOM 1768 C CA . GLU A 1 224 ? -2.853 19.166 -12.903 1.00 83.56 224 GLU A CA 1
ATOM 1769 C C . GLU A 1 224 ? -2.552 19.671 -11.479 1.00 83.56 224 GLU A C 1
ATOM 1771 O O . GLU A 1 224 ? -2.993 19.087 -10.489 1.00 83.56 224 GLU A O 1
ATOM 1776 N N . ASN A 1 225 ? -1.759 20.743 -11.366 1.00 81.25 225 ASN A N 1
ATOM 1777 C CA . ASN A 1 225 ? -1.359 21.376 -10.097 1.00 81.25 225 ASN A CA 1
ATOM 1778 C C . ASN A 1 225 ? -0.603 20.482 -9.091 1.00 81.25 225 ASN A C 1
ATOM 1780 O O . ASN A 1 225 ? -0.361 20.901 -7.960 1.00 81.25 225 ASN A O 1
ATOM 1784 N N . ARG A 1 226 ? -0.193 19.267 -9.483 1.00 75.25 226 ARG A N 1
ATOM 1785 C CA . ARG A 1 226 ? 0.565 18.328 -8.632 1.00 75.25 226 ARG A CA 1
ATOM 1786 C C . ARG A 1 226 ? 1.886 17.862 -9.244 1.00 75.25 226 ARG A C 1
ATOM 1788 O O . ARG A 1 226 ? 2.553 17.023 -8.647 1.00 75.25 226 ARG A O 1
ATOM 1795 N N . LYS A 1 227 ? 2.272 18.412 -10.400 1.00 70.00 227 LYS A N 1
ATOM 1796 C CA . LYS A 1 227 ? 3.456 17.983 -11.156 1.00 70.00 227 LYS A CA 1
ATOM 1797 C C . LYS A 1 227 ? 4.749 18.400 -10.455 1.00 70.00 227 LYS A C 1
ATOM 1799 O O . LYS A 1 227 ? 5.162 19.557 -10.525 1.00 70.00 227 LYS A O 1
ATOM 1804 N N . GLY A 1 228 ? 5.395 17.444 -9.801 1.00 83.50 228 GLY A N 1
ATOM 1805 C CA . GLY A 1 228 ? 6.816 17.503 -9.476 1.00 83.50 228 GLY A CA 1
ATOM 1806 C C . GLY A 1 228 ? 7.664 16.884 -10.588 1.00 83.50 228 GLY A C 1
ATOM 1807 O O . GLY A 1 228 ? 7.153 16.411 -11.597 1.00 83.50 228 GLY A O 1
ATOM 1808 N N . ARG A 1 229 ? 8.984 16.880 -10.412 1.00 86.75 229 ARG A N 1
ATOM 1809 C CA . ARG A 1 229 ? 9.921 16.158 -11.284 1.00 86.75 229 ARG A CA 1
ATOM 1810 C C . ARG A 1 229 ? 10.783 15.267 -10.405 1.00 86.75 229 ARG A C 1
ATOM 1812 O O . ARG A 1 229 ? 11.071 15.641 -9.267 1.00 86.75 229 ARG A O 1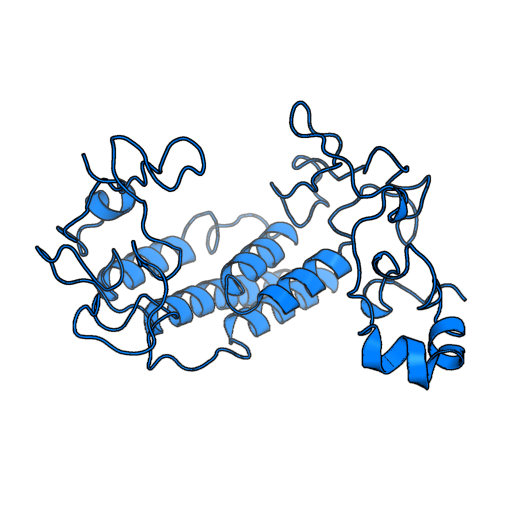
ATOM 1819 N N . TYR A 1 230 ? 11.185 14.109 -10.912 1.00 91.50 230 TYR A N 1
ATOM 1820 C CA . TYR A 1 230 ? 12.260 13.357 -10.270 1.00 91.50 230 TYR A CA 1
ATOM 1821 C C . TYR A 1 230 ? 13.611 14.042 -10.499 1.00 91.50 230 TYR A C 1
ATOM 1823 O O . TYR A 1 230 ? 13.718 14.979 -11.294 1.00 91.50 230 TYR A O 1
ATOM 1831 N N . ASP A 1 231 ? 14.636 13.590 -9.772 1.00 91.75 231 ASP A N 1
ATOM 1832 C CA . ASP A 1 231 ? 16.021 13.993 -10.031 1.00 91.75 231 ASP A CA 1
ATOM 1833 C C . ASP A 1 231 ? 16.358 13.699 -11.501 1.00 91.75 231 ASP A C 1
ATOM 1835 O O . ASP A 1 231 ? 15.917 12.696 -12.065 1.00 91.75 231 ASP A O 1
ATOM 1839 N N . ILE A 1 232 ? 17.130 14.577 -12.139 1.00 90.00 232 ILE A N 1
ATOM 1840 C CA . ILE A 1 232 ? 17.502 14.434 -13.552 1.00 90.00 232 ILE A CA 1
ATOM 1841 C C . ILE A 1 232 ? 18.199 13.099 -13.843 1.00 90.00 232 ILE A C 1
ATOM 1843 O O . ILE A 1 232 ? 18.067 12.583 -14.949 1.00 90.00 232 ILE A O 1
ATOM 1847 N N . ARG A 1 233 ? 18.879 12.516 -12.845 1.00 91.50 233 ARG A N 1
ATOM 1848 C CA . ARG A 1 233 ? 19.552 11.214 -12.926 1.00 91.50 233 ARG A CA 1
ATOM 1849 C C . ARG A 1 233 ? 18.590 10.034 -12.960 1.00 91.50 233 ARG A C 1
ATOM 1851 O O . ARG A 1 233 ? 19.017 8.930 -13.264 1.00 91.50 233 ARG A O 1
ATOM 1858 N N . ASN A 1 234 ? 17.311 10.235 -12.659 1.00 91.81 234 ASN A N 1
ATOM 1859 C CA . ASN A 1 234 ? 16.287 9.202 -12.796 1.00 91.81 234 ASN A CA 1
ATOM 1860 C C . ASN A 1 234 ? 15.782 9.064 -14.234 1.00 91.81 234 ASN A C 1
ATOM 1862 O O . ASN A 1 234 ? 15.100 8.087 -14.537 1.00 91.81 234 ASN A O 1
ATOM 1866 N N . ASP A 1 235 ? 16.062 10.053 -15.089 1.00 89.06 235 ASP A N 1
ATOM 1867 C CA . ASP A 1 235 ? 15.561 10.119 -16.463 1.00 89.06 235 ASP A CA 1
ATOM 1868 C C . ASP A 1 235 ? 14.033 9.910 -16.557 1.00 89.06 235 ASP A C 1
ATOM 1870 O O . ASP A 1 235 ? 13.512 9.196 -17.409 1.00 89.06 235 ASP A O 1
ATOM 1874 N N . GLY A 1 236 ? 13.297 10.488 -15.598 1.00 90.12 236 GLY A N 1
ATOM 1875 C CA . GLY A 1 236 ? 11.834 10.391 -15.503 1.00 90.12 236 GLY A CA 1
ATOM 1876 C C . GLY A 1 236 ? 11.295 9.098 -14.878 1.00 90.12 236 GLY A C 1
ATOM 1877 O O . GLY A 1 236 ? 10.135 9.065 -14.471 1.00 90.12 236 GLY A O 1
ATOM 1878 N N . SER A 1 237 ? 12.121 8.062 -14.714 1.00 94.62 237 SER A N 1
ATOM 1879 C CA . SER A 1 237 ? 11.685 6.784 -14.144 1.00 94.62 237 SER A CA 1
ATOM 1880 C C . SER A 1 237 ? 11.515 6.855 -12.620 1.00 94.62 237 SER A C 1
ATOM 1882 O O . SER A 1 237 ? 12.355 7.435 -11.919 1.00 94.62 237 SER A O 1
ATOM 1884 N N . PRO A 1 238 ? 10.494 6.194 -12.043 1.00 95.38 238 PRO A N 1
ATOM 1885 C CA . PRO A 1 238 ? 10.435 6.015 -10.602 1.00 95.38 238 PRO A CA 1
ATOM 1886 C C . PRO A 1 238 ? 11.531 5.059 -10.126 1.00 95.38 238 PRO A C 1
ATOM 1888 O O . PRO A 1 238 ? 12.091 4.266 -10.890 1.00 95.38 238 PRO A O 1
ATOM 1891 N N . SER A 1 239 ? 11.819 5.113 -8.828 1.00 95.50 239 SER A N 1
ATOM 1892 C CA . SER A 1 239 ? 12.706 4.149 -8.180 1.00 95.50 239 SER A CA 1
ATOM 1893 C C . SER A 1 239 ? 12.060 2.769 -8.170 1.00 95.50 239 SER A C 1
ATOM 1895 O O . SER A 1 239 ? 10.950 2.618 -7.682 1.00 95.50 239 SER A O 1
ATOM 1897 N N . TYR A 1 240 ? 12.766 1.746 -8.625 1.00 96.19 240 TYR A N 1
ATOM 1898 C CA . TYR A 1 240 ? 12.358 0.343 -8.565 1.00 96.19 240 TYR A CA 1
ATOM 1899 C C . TYR A 1 240 ? 13.182 -0.477 -7.568 1.00 96.19 240 TYR A C 1
ATOM 1901 O O . TYR A 1 240 ? 12.776 -1.575 -7.191 1.00 96.19 240 TYR A O 1
ATOM 1909 N N . ARG A 1 241 ? 14.334 0.027 -7.121 1.00 94.69 241 ARG A N 1
ATOM 1910 C CA . ARG A 1 241 ? 15.201 -0.630 -6.136 1.00 94.69 241 ARG A CA 1
ATOM 1911 C C . ARG A 1 241 ? 16.025 0.392 -5.360 1.00 94.69 241 ARG A C 1
ATOM 1913 O O . ARG A 1 241 ? 16.119 1.552 -5.746 1.00 94.69 241 ARG A O 1
ATOM 1920 N N . LEU A 1 242 ? 16.632 -0.045 -4.261 1.00 93.56 242 LEU A N 1
ATOM 1921 C CA . LEU A 1 242 ? 17.583 0.770 -3.508 1.00 93.56 242 LEU A CA 1
ATOM 1922 C C . LEU A 1 242 ? 19.000 0.548 -4.034 1.00 93.56 242 LEU A C 1
ATOM 1924 O O . LEU A 1 242 ? 19.347 -0.551 -4.471 1.00 93.56 242 LEU A O 1
ATOM 1928 N N . ARG A 1 243 ? 19.821 1.602 -3.992 1.00 92.19 243 ARG A N 1
ATOM 1929 C CA . ARG A 1 243 ? 21.243 1.489 -4.324 1.00 92.19 243 ARG A CA 1
ATOM 1930 C C . ARG A 1 243 ? 21.970 0.634 -3.284 1.00 92.19 243 ARG A C 1
ATOM 1932 O O . ARG A 1 243 ? 21.662 0.755 -2.096 1.00 92.19 243 ARG A O 1
ATOM 1939 N N . PRO A 1 244 ? 22.971 -0.160 -3.696 1.00 93.06 244 PRO A N 1
ATOM 1940 C CA . PRO A 1 244 ? 23.857 -0.820 -2.757 1.00 93.06 244 PRO A CA 1
ATOM 1941 C C . PRO A 1 244 ? 24.652 0.227 -1.970 1.00 93.06 244 PRO A C 1
ATOM 1943 O O . PRO A 1 244 ? 24.895 1.340 -2.448 1.00 93.06 244 PRO A O 1
ATOM 1946 N N . ARG A 1 245 ? 25.037 -0.109 -0.739 1.00 92.81 245 ARG A N 1
ATOM 1947 C CA . ARG A 1 245 ? 25.710 0.833 0.159 1.00 92.81 245 ARG A CA 1
ATOM 1948 C C . ARG A 1 245 ? 27.090 1.205 -0.392 1.00 92.81 245 ARG A C 1
ATOM 1950 O O . ARG A 1 245 ? 27.918 0.335 -0.643 1.00 92.81 245 ARG A O 1
ATOM 1957 N N . TYR A 1 246 ? 27.359 2.508 -0.489 1.00 89.81 246 TYR A N 1
ATOM 1958 C CA . TYR A 1 246 ? 28.590 3.038 -1.086 1.00 89.81 246 TYR A CA 1
ATOM 1959 C C . TYR A 1 246 ? 29.871 2.472 -0.446 1.00 89.81 246 TYR A C 1
ATOM 1961 O O . TYR A 1 246 ? 30.658 1.816 -1.121 1.00 89.81 246 TYR A O 1
ATOM 1969 N N . ASN A 1 247 ? 30.034 2.642 0.873 1.00 91.88 247 ASN A N 1
ATOM 1970 C CA . ASN A 1 247 ? 31.262 2.262 1.590 1.00 91.88 247 ASN A CA 1
ATOM 1971 C C . ASN A 1 247 ? 31.571 0.755 1.577 1.00 91.88 247 ASN A C 1
ATOM 1973 O O . ASN A 1 247 ? 32.705 0.380 1.865 1.00 91.88 247 ASN A O 1
ATOM 1977 N N . SER A 1 248 ? 30.583 -0.107 1.313 1.00 91.38 248 SER A N 1
ATOM 1978 C CA . SER A 1 248 ? 30.791 -1.559 1.269 1.00 91.38 248 SER A CA 1
ATOM 1979 C C . SER A 1 248 ? 30.894 -2.096 -0.154 1.00 91.38 248 SER A C 1
ATOM 1981 O O . SER A 1 248 ? 31.706 -2.975 -0.385 1.00 91.38 248 SER A O 1
ATOM 1983 N N . GLU A 1 249 ? 30.137 -1.565 -1.115 1.00 94.94 249 GLU A N 1
ATOM 1984 C CA . GLU A 1 249 ? 30.092 -2.154 -2.460 1.00 94.94 249 GLU A CA 1
ATOM 1985 C C . GLU A 1 249 ? 30.986 -1.426 -3.466 1.00 94.94 249 GLU A C 1
ATOM 1987 O O . GLU A 1 249 ? 31.690 -2.064 -4.239 1.00 94.94 249 GLU A O 1
ATOM 1992 N N . TYR A 1 250 ? 31.029 -0.094 -3.444 1.00 93.81 250 TYR A N 1
ATOM 1993 C CA . TYR A 1 250 ? 31.726 0.675 -4.485 1.00 93.81 250 TYR A CA 1
ATOM 1994 C C . TYR A 1 250 ? 33.246 0.666 -4.289 1.00 93.81 250 TYR A C 1
ATOM 1996 O O . TYR A 1 250 ? 33.993 0.803 -5.250 1.00 93.81 250 TYR A O 1
ATOM 2004 N N . MET A 1 251 ? 33.707 0.479 -3.049 1.00 92.62 251 MET A N 1
ATOM 2005 C CA . MET A 1 251 ? 35.133 0.370 -2.730 1.00 92.62 251 MET A CA 1
ATOM 2006 C C . MET A 1 251 ? 35.673 -1.055 -2.881 1.00 92.62 251 MET A C 1
ATOM 2008 O O . MET A 1 251 ? 36.853 -1.225 -3.172 1.00 92.62 251 MET A O 1
ATOM 2012 N N . TRP A 1 252 ? 34.830 -2.069 -2.663 1.00 93.81 252 TRP A N 1
ATOM 2013 C CA . TRP A 1 252 ? 35.285 -3.453 -2.485 1.00 93.81 252 TRP A CA 1
ATOM 2014 C C . TRP A 1 252 ? 34.760 -4.426 -3.541 1.00 93.81 252 TRP A C 1
ATOM 2016 O O . TRP A 1 252 ? 35.315 -5.510 -3.685 1.00 93.81 252 TRP A O 1
ATOM 2026 N N . ASN A 1 253 ? 33.708 -4.062 -4.277 1.00 95.62 253 ASN A N 1
ATOM 2027 C CA . ASN A 1 253 ? 32.980 -4.971 -5.161 1.00 95.62 253 ASN A CA 1
ATOM 2028 C C . ASN A 1 253 ? 32.567 -4.306 -6.490 1.00 95.62 253 ASN A C 1
ATOM 2030 O O . ASN A 1 253 ? 31.555 -4.659 -7.101 1.00 95.62 253 ASN A O 1
ATOM 2034 N N . LEU A 1 254 ? 33.350 -3.320 -6.947 1.00 95.56 254 LEU A N 1
ATOM 2035 C CA . LEU A 1 254 ? 33.039 -2.516 -8.132 1.00 95.56 254 LEU A CA 1
ATOM 2036 C C . LEU A 1 254 ? 32.801 -3.359 -9.405 1.00 95.56 254 LEU A C 1
ATOM 2038 O O . LEU A 1 254 ? 31.776 -3.131 -10.048 1.00 95.56 254 LEU A O 1
ATOM 2042 N N . PRO A 1 255 ? 33.626 -4.378 -9.742 1.00 96.75 255 PRO A N 1
ATOM 2043 C CA . PRO A 1 255 ? 33.386 -5.188 -10.940 1.00 96.75 255 PRO A CA 1
ATOM 2044 C C . PRO A 1 255 ? 32.049 -5.941 -10.902 1.00 96.75 255 PRO A C 1
ATOM 2046 O O . PRO A 1 255 ? 31.384 -6.087 -11.927 1.00 96.75 255 PRO A O 1
ATOM 2049 N N . ALA A 1 256 ? 31.610 -6.391 -9.719 1.00 96.19 256 ALA A N 1
ATOM 2050 C CA . ALA A 1 256 ? 30.313 -7.047 -9.591 1.00 96.19 256 ALA A CA 1
ATOM 2051 C C . ALA A 1 256 ? 29.171 -6.047 -9.813 1.00 96.19 256 ALA A C 1
ATOM 2053 O O . ALA A 1 256 ? 28.216 -6.365 -10.522 1.00 96.19 256 ALA A O 1
ATOM 2054 N N . LEU A 1 257 ? 29.289 -4.820 -9.286 1.00 96.19 257 LEU A N 1
ATOM 2055 C CA . LEU A 1 257 ? 28.318 -3.755 -9.546 1.00 96.19 257 LEU A CA 1
ATOM 2056 C C . LEU A 1 257 ? 28.218 -3.440 -11.042 1.00 96.19 257 LEU A C 1
ATOM 2058 O O . LEU A 1 257 ? 27.110 -3.339 -11.565 1.00 96.19 257 LEU A O 1
ATOM 2062 N N . GLU A 1 258 ? 29.345 -3.321 -11.738 1.00 96.19 258 GLU A N 1
ATOM 2063 C CA . GLU A 1 258 ? 29.385 -3.047 -13.181 1.00 96.19 258 GLU A CA 1
ATOM 2064 C C . GLU A 1 258 ? 28.738 -4.155 -14.021 1.00 96.19 258 GLU A C 1
ATOM 2066 O O . GLU A 1 258 ? 28.179 -3.878 -15.081 1.00 96.19 258 GLU A O 1
ATOM 2071 N N . SER A 1 259 ? 28.745 -5.398 -13.530 1.00 94.81 259 SER A N 1
ATOM 2072 C CA . SER A 1 259 ? 28.139 -6.534 -14.233 1.00 94.81 259 SER A CA 1
ATOM 2073 C C . SER A 1 259 ? 26.612 -6.636 -14.096 1.00 94.81 259 SER A C 1
ATOM 2075 O O . SER A 1 259 ? 25.992 -7.423 -14.812 1.00 94.81 259 SER A O 1
ATOM 2077 N N . LEU A 1 260 ? 25.983 -5.847 -13.212 1.00 92.94 260 LEU A N 1
ATOM 2078 C CA . LEU A 1 260 ? 24.532 -5.886 -13.012 1.00 92.94 260 LEU A CA 1
ATOM 2079 C C . LEU A 1 260 ? 23.756 -5.441 -14.261 1.00 92.94 260 LEU A C 1
ATOM 2081 O O . LEU A 1 260 ? 24.118 -4.486 -14.949 1.00 92.94 260 LEU A O 1
ATOM 2085 N N . LYS A 1 261 ? 22.633 -6.120 -14.505 1.00 91.50 261 LYS A N 1
ATOM 2086 C CA . LYS A 1 261 ? 21.698 -5.863 -15.608 1.00 91.50 261 LYS A CA 1
ATOM 2087 C C . LYS A 1 261 ? 20.279 -5.589 -15.084 1.00 91.50 261 LYS A C 1
ATOM 2089 O O . LYS A 1 261 ? 19.955 -5.992 -13.961 1.00 91.50 261 LYS A O 1
ATOM 2094 N N . PRO A 1 262 ? 19.426 -4.888 -15.855 1.00 90.50 262 PRO A N 1
ATOM 2095 C CA . PRO A 1 262 ? 19.731 -4.202 -17.123 1.00 90.50 262 PRO A CA 1
ATOM 2096 C C . PRO A 1 262 ? 20.593 -2.941 -16.952 1.00 90.50 262 PRO A C 1
ATOM 2098 O O . PRO A 1 262 ? 21.259 -2.513 -17.888 1.00 90.50 262 PRO A O 1
ATOM 2101 N N . ILE A 1 263 ? 20.617 -2.366 -15.749 1.00 93.56 263 ILE A N 1
ATOM 2102 C CA . ILE A 1 263 ? 21.401 -1.172 -15.420 1.00 93.56 263 ILE A CA 1
ATOM 2103 C C . ILE A 1 263 ? 22.503 -1.559 -14.433 1.00 93.56 263 ILE A C 1
ATOM 2105 O O . ILE A 1 263 ? 22.214 -2.152 -13.389 1.00 93.56 263 ILE A O 1
ATOM 2109 N N . ALA A 1 264 ? 23.741 -1.176 -14.749 1.00 95.12 264 ALA A N 1
ATOM 2110 C CA . ALA A 1 264 ? 24.903 -1.391 -13.893 1.00 95.12 264 ALA A CA 1
ATOM 2111 C C . ALA A 1 264 ? 24.733 -0.709 -12.527 1.00 95.12 264 ALA A C 1
ATOM 2113 O O . ALA A 1 264 ? 24.216 0.404 -12.427 1.00 95.12 264 ALA A O 1
ATOM 2114 N N . GLY A 1 265 ? 25.228 -1.351 -11.468 1.00 94.81 265 GLY A N 1
ATOM 2115 C CA . GLY A 1 265 ? 25.233 -0.845 -10.092 1.00 94.81 265 GLY A CA 1
ATOM 2116 C C . GLY A 1 265 ? 25.902 0.519 -9.935 1.00 94.81 265 GLY A C 1
ATOM 2117 O O . GLY A 1 265 ? 25.523 1.285 -9.051 1.00 94.81 265 GLY A O 1
ATOM 2118 N N . THR A 1 266 ? 26.851 0.830 -10.817 1.00 94.56 266 THR A N 1
ATOM 2119 C CA . THR A 1 266 ? 27.606 2.087 -10.862 1.00 94.56 266 THR A CA 1
ATOM 2120 C C . THR A 1 266 ? 26.897 3.210 -11.621 1.00 94.56 266 THR A C 1
ATOM 2122 O O . THR A 1 266 ? 27.266 4.367 -11.449 1.00 94.56 266 THR A O 1
ATOM 2125 N N . ALA A 1 267 ? 25.865 2.913 -12.418 1.00 94.81 267 ALA A N 1
ATOM 2126 C CA . ALA A 1 267 ? 25.169 3.921 -13.214 1.00 94.81 267 ALA A CA 1
ATOM 2127 C C . ALA A 1 267 ? 24.338 4.874 -12.340 1.00 94.81 267 ALA A C 1
ATOM 2129 O O . ALA A 1 267 ? 23.769 4.468 -11.320 1.00 94.81 267 ALA A O 1
ATOM 2130 N N . ASP A 1 268 ? 24.191 6.129 -12.773 1.00 93.62 268 ASP A N 1
ATOM 2131 C CA . ASP A 1 268 ? 23.459 7.208 -12.080 1.00 93.62 268 ASP A CA 1
ATOM 2132 C C . ASP A 1 268 ? 21.954 6.954 -11.907 1.00 93.62 268 ASP A C 1
ATOM 2134 O O . ASP A 1 268 ? 21.341 7.444 -10.950 1.00 93.62 268 ASP A O 1
ATOM 2138 N N . ASN A 1 269 ? 21.386 6.077 -12.729 1.00 94.50 269 ASN A N 1
ATOM 2139 C CA . ASN A 1 269 ? 19.993 5.653 -12.668 1.00 94.50 269 ASN A CA 1
ATOM 2140 C C . ASN A 1 269 ? 19.806 4.219 -12.132 1.00 94.50 269 ASN A C 1
ATOM 2142 O O . ASN A 1 269 ? 18.706 3.700 -12.207 1.00 94.50 269 ASN A O 1
ATOM 2146 N N . TYR A 1 270 ? 20.807 3.559 -11.528 1.00 95.44 270 TYR A N 1
ATOM 2147 C CA . TYR A 1 270 ? 20.671 2.164 -11.045 1.00 95.44 270 TYR A CA 1
ATOM 2148 C C . TYR A 1 270 ? 19.387 1.873 -10.244 1.00 95.44 270 TYR A C 1
ATOM 2150 O O . TYR A 1 270 ? 18.764 0.820 -10.379 1.00 95.44 270 TYR A O 1
ATOM 2158 N N . HIS A 1 271 ? 18.975 2.810 -9.394 1.00 95.75 271 HIS A N 1
ATOM 2159 C CA . HIS A 1 271 ? 17.790 2.668 -8.553 1.00 95.75 271 HIS A CA 1
ATOM 2160 C C . HIS A 1 271 ? 16.473 2.608 -9.347 1.00 95.75 271 HIS A C 1
ATOM 2162 O O . HIS A 1 271 ? 15.463 2.185 -8.792 1.00 95.75 271 HIS A O 1
ATOM 2168 N N . THR A 1 272 ? 16.466 2.982 -10.628 1.00 95.75 272 THR A N 1
ATOM 2169 C CA . THR A 1 272 ? 15.318 2.865 -11.538 1.00 95.75 272 THR A CA 1
ATOM 2170 C C . THR A 1 272 ? 15.262 1.517 -12.262 1.00 95.75 272 THR A C 1
ATOM 2172 O O . THR A 1 272 ? 14.276 1.208 -12.921 1.00 95.75 272 THR A O 1
ATOM 2175 N N . SER A 1 273 ? 16.281 0.670 -12.095 1.00 95.06 273 SER A N 1
ATOM 2176 C CA . SER A 1 273 ? 16.335 -0.665 -12.687 1.00 95.06 273 SER A CA 1
ATOM 2177 C C . SER A 1 273 ? 15.201 -1.554 -12.160 1.00 95.06 273 SER A C 1
ATOM 2179 O O . SER A 1 273 ? 15.120 -1.835 -10.959 1.00 95.06 273 SER A O 1
ATOM 2181 N N . ILE A 1 274 ? 14.328 -2.029 -13.048 1.00 94.88 274 ILE A N 1
ATOM 2182 C CA . ILE A 1 274 ? 13.182 -2.886 -12.701 1.00 94.88 274 ILE A CA 1
ATOM 2183 C C . ILE A 1 274 ? 13.699 -4.242 -12.176 1.00 94.88 274 ILE A C 1
ATOM 2185 O O . ILE A 1 274 ? 14.595 -4.820 -12.796 1.00 94.88 274 ILE A O 1
ATOM 2189 N N . PRO A 1 275 ? 13.258 -4.735 -11.000 1.00 93.12 275 PRO A N 1
ATOM 2190 C CA . PRO A 1 275 ? 13.682 -6.027 -10.452 1.00 93.12 275 PRO A CA 1
ATOM 2191 C C . PRO A 1 275 ? 13.061 -7.204 -11.211 1.00 93.12 275 PRO A C 1
ATOM 2193 O O . PRO A 1 275 ? 11.990 -7.064 -11.791 1.00 93.12 275 PRO A O 1
ATOM 2196 N N . TRP A 1 276 ? 13.694 -8.382 -11.143 1.00 91.81 276 TRP A N 1
ATOM 2197 C CA . TRP A 1 276 ? 13.271 -9.571 -11.900 1.00 91.81 276 TRP A CA 1
ATOM 2198 C C . TRP A 1 276 ? 11.791 -9.925 -11.709 1.00 91.81 276 TRP A C 1
ATOM 2200 O O . TRP A 1 276 ? 11.118 -10.270 -12.666 1.00 91.81 276 TRP A O 1
ATOM 2210 N N . PHE A 1 277 ? 11.270 -9.797 -10.484 1.00 92.44 277 PHE A N 1
ATOM 2211 C CA . PHE A 1 277 ? 9.897 -10.187 -10.148 1.00 92.44 277 PHE A CA 1
ATOM 2212 C C . PHE A 1 277 ? 8.836 -9.249 -10.733 1.00 92.44 277 PHE A C 1
ATOM 2214 O O . PHE A 1 277 ? 7.650 -9.562 -10.675 1.00 92.44 277 PHE A O 1
ATOM 2221 N N . ALA A 1 278 ? 9.248 -8.073 -11.208 1.00 93.81 278 ALA A N 1
ATOM 2222 C CA . ALA A 1 278 ? 8.362 -7.097 -11.821 1.00 93.81 278 ALA A CA 1
ATOM 2223 C C . ALA A 1 278 ? 8.348 -7.217 -13.350 1.00 93.81 278 ALA A C 1
ATOM 2225 O O . ALA A 1 278 ? 7.601 -6.490 -13.983 1.00 93.81 278 ALA A O 1
ATOM 2226 N N . TYR A 1 279 ? 9.130 -8.119 -13.952 1.00 91.19 279 TYR A N 1
ATOM 2227 C CA . TYR A 1 279 ? 8.957 -8.452 -15.363 1.00 91.19 279 TYR A CA 1
ATOM 2228 C C . TYR A 1 279 ? 7.903 -9.559 -15.511 1.00 91.19 279 TYR A C 1
ATOM 2230 O O . TYR A 1 279 ? 7.942 -10.532 -14.756 1.00 91.19 279 TYR A O 1
ATOM 2238 N N . PRO A 1 280 ? 6.969 -9.450 -16.475 1.00 80.50 280 PRO A N 1
ATOM 2239 C CA . PRO A 1 280 ? 6.015 -10.523 -16.757 1.00 80.50 280 PRO A CA 1
ATOM 2240 C C . PRO A 1 280 ? 6.669 -11.747 -17.425 1.00 80.50 280 PRO A C 1
ATOM 2242 O O . PRO A 1 280 ? 6.099 -12.836 -17.373 1.00 80.50 280 PRO A O 1
ATOM 2245 N N . GLY A 1 281 ? 7.847 -11.572 -18.035 1.00 79.88 281 GLY A N 1
ATOM 2246 C CA . GLY A 1 281 ? 8.642 -12.612 -18.690 1.00 79.88 281 GLY A CA 1
ATOM 2247 C C . GLY A 1 281 ? 10.118 -12.573 -18.278 1.00 79.88 281 GLY A C 1
ATOM 2248 O O . GLY A 1 281 ? 10.458 -12.135 -17.176 1.00 79.88 281 GLY A O 1
ATOM 2249 N N . ASP A 1 282 ? 11.001 -13.032 -19.165 1.00 78.38 282 ASP A N 1
ATOM 2250 C CA . ASP A 1 282 ? 12.446 -12.990 -18.927 1.00 78.38 282 ASP A CA 1
ATOM 2251 C C . ASP A 1 282 ? 12.951 -11.546 -18.798 1.00 78.38 282 ASP A C 1
ATOM 2253 O O . ASP A 1 282 ? 12.490 -10.634 -19.486 1.00 78.38 282 ASP A O 1
ATOM 2257 N N . MET A 1 283 ? 13.946 -11.335 -17.933 1.00 79.62 283 MET A N 1
ATOM 2258 C CA . MET A 1 283 ? 14.594 -10.028 -17.844 1.00 79.62 283 MET A CA 1
ATOM 2259 C C . MET A 1 283 ? 15.285 -9.674 -19.171 1.00 79.62 283 MET A C 1
ATOM 2261 O O . MET A 1 283 ? 15.957 -10.537 -19.751 1.00 79.62 283 MET A O 1
ATOM 2265 N N . PRO A 1 284 ? 15.217 -8.405 -19.615 1.00 76.56 284 PRO A N 1
ATOM 2266 C CA . PRO A 1 284 ? 16.018 -7.943 -20.738 1.00 76.56 284 PRO A CA 1
ATOM 2267 C C . PRO A 1 284 ? 17.510 -8.134 -20.426 1.00 76.56 284 PRO A C 1
ATOM 2269 O O . PRO A 1 284 ? 17.972 -7.813 -19.325 1.00 76.56 284 PRO A O 1
ATOM 2272 N N . LYS A 1 285 ? 18.234 -8.712 -21.390 1.00 66.12 285 LYS A N 1
ATOM 2273 C CA . LYS A 1 285 ? 19.665 -9.040 -21.288 1.00 66.12 285 LYS A CA 1
ATOM 2274 C C . LYS A 1 285 ? 20.556 -7.813 -21.472 1.00 66.12 285 LYS A C 1
ATOM 2276 O O . LYS A 1 285 ? 20.246 -7.000 -22.367 1.00 66.12 285 LYS A O 1
#

Mean predicted aligned error: 6.77 Å

Solvent-accessible surface area (backbone atoms only — not comparable to full-atom values): 16281 Å² total; per-residue (Å²): 108,68,36,36,75,60,61,30,34,62,61,38,70,38,69,67,59,53,75,66,59,43,77,66,56,51,87,61,100,53,93,69,50,100,45,45,63,52,57,43,97,67,67,38,74,62,81,93,67,100,71,84,87,90,63,49,61,68,30,32,42,81,56,20,86,84,49,78,85,73,89,77,52,73,19,56,55,23,29,55,48,13,52,51,26,48,75,73,66,39,52,69,62,11,50,54,25,36,50,51,13,55,50,39,32,48,52,55,53,44,72,44,50,40,49,34,49,65,76,32,76,52,33,35,30,81,40,30,50,69,45,49,53,54,52,42,55,51,48,48,62,24,65,88,48,63,51,48,91,73,91,49,68,28,62,45,52,47,50,40,42,54,65,25,58,81,75,34,53,69,57,46,52,50,56,41,43,54,53,56,69,35,47,40,56,68,86,83,66,69,44,79,84,32,30,23,35,56,74,38,24,38,52,53,49,73,85,41,88,83,35,41,60,66,90,66,74,61,54,28,23,84,48,84,99,54,65,42,65,60,61,78,55,40,49,26,49,63,77,54,46,79,72,78,56,57,88,65,36,64,78,74,38,44,74,62,28,58,69,37,73,78,43,25,60,76,45,82,39,30,29,43,36,74,49,70,84,44,43,88,60,82,71,71,127

Secondary structure (DSSP, 8-state):
--SBS-TT-TTTT-HHHHHT--B---SSS-S--TT-PPPPTTS-SS---SS-S---TT-SGGGSTTPPPPS--HHHHHHHHHHHHHHTT-HHHHHHHHHHHHHHHHHHHHHH--BPPTT-SS-SBSS-HHHHHHHHHHHHTSTTTTT-SS--HHHHHHHHHHHHTTTTHHHHHHHHHHTGGGB--SSSS-EETBEEETTEE-B--TT-TT-SSTT---TTBS-TT------GGGTTPPP-SPPPPIIIIITT-HHHHHT-SSS-TTSTTGGGPPPGGG-SSSPP-

Radius of gyration: 22.41 Å; Cα contacts (8 Å, |Δi|>4): 422; chains: 1; bounding box: 57×48×58 Å

Organism: NCBI:txid1346330